Protein AF-A0AAV5WSQ9-F1 (afdb_monomer)

pLDDT: mean 75.01, std 23.47, range [28.81, 96.44]

Mean predicted aligned error: 14.15 Å

Foldseek 3Di:
DDDDDDDDDDDDDDDDDDDDDDDDDDDDDDDPPPPDPPVVVVPPLDPPCPPPDLLVVLVVLLVVLLVQLVVQLVCLVVLCVDDDPSVVSSVVSNCVSCVLVVLSVQLVVCLVVLNLVSNVVNLVVLVVVLVVLVVVLVVVCVVCVPPPDPCNVVSVVVNVVSNVSSVSSSSSSVVSSVCSVVVVD

Radius of gyration: 30.03 Å; Cα contacts (8 Å, |Δi|>4): 116; chains: 1; bounding box: 68×83×71 Å

Secondary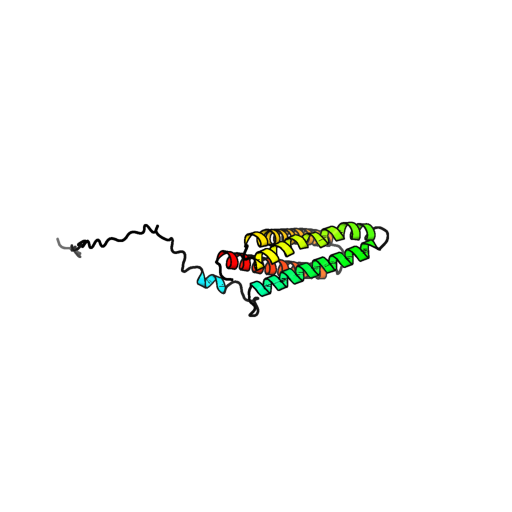 structure (DSSP, 8-state):
-----------------------------------SSSGGGGSTT-SSSTT--HHHHHHHHHHHHHHHHHHHHHHHHHHHTSSTHHHHHHHHHHHHHHTTHHHHHHHHHHHHTT-GGGGHHHHHHHHHHHHHHHHHHHHHHHHHTT---THHHHHHHHHHHHHHHHHHHHHHHHHHHHHHHTT--

Structure (mmCIF, N/CA/C/O backbone):
data_AF-A0AAV5WSQ9-F1
#
_entry.id   AF-A0AAV5WSQ9-F1
#
loop_
_atom_site.group_PDB
_atom_site.id
_atom_site.type_symbol
_atom_site.label_atom_id
_atom_site.label_alt_id
_atom_site.label_comp_id
_atom_site.label_asym_id
_atom_site.label_entity_id
_atom_site.label_seq_id
_atom_site.pdbx_PDB_ins_code
_atom_site.Cartn_x
_atom_site.Cartn_y
_atom_site.Cartn_z
_atom_site.occupancy
_atom_site.B_iso_or_equiv
_atom_site.auth_seq_id
_atom_site.auth_comp_id
_atom_site.auth_asym_id
_atom_site.auth_atom_id
_atom_site.pdbx_PDB_model_num
ATOM 1 N N . MET A 1 1 ? -37.997 -67.816 44.782 1.00 39.16 1 MET A N 1
ATOM 2 C CA . MET A 1 1 ? -36.705 -67.568 44.101 1.00 39.16 1 MET A CA 1
ATOM 3 C C . MET A 1 1 ? -36.507 -66.057 44.108 1.00 39.16 1 MET A C 1
ATOM 5 O O . MET A 1 1 ? -37.302 -65.369 43.497 1.00 39.16 1 MET A O 1
ATOM 9 N N . ALA A 1 2 ? -35.799 -65.477 45.077 1.00 29.44 2 ALA A N 1
ATOM 10 C CA . ALA A 1 2 ? -34.337 -65.417 45.195 1.00 29.44 2 ALA A CA 1
ATOM 11 C C . ALA A 1 2 ? -33.669 -64.765 43.969 1.00 29.44 2 ALA A C 1
ATOM 13 O O . ALA A 1 2 ? -33.637 -65.373 42.906 1.00 29.44 2 ALA A O 1
ATOM 14 N N . GLY A 1 3 ? -33.095 -63.570 44.171 1.00 36.50 3 GLY A N 1
ATOM 15 C CA . GLY A 1 3 ? -32.119 -62.936 43.271 1.00 36.50 3 GLY 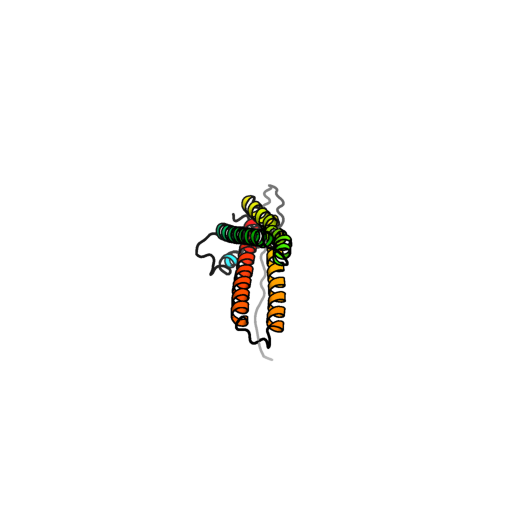A CA 1
ATOM 16 C C . GLY A 1 3 ? -32.552 -61.560 42.757 1.00 36.50 3 GLY A C 1
ATOM 17 O O . GLY A 1 3 ? -33.252 -61.502 41.763 1.00 36.50 3 GLY A O 1
ATOM 18 N N . LYS A 1 4 ? -32.269 -60.478 43.508 1.00 40.38 4 LYS A N 1
ATOM 19 C CA . LYS A 1 4 ? -31.192 -59.476 43.245 1.00 40.38 4 LYS A CA 1
ATOM 20 C C . LYS A 1 4 ? -31.555 -58.496 42.113 1.00 40.38 4 LYS A C 1
ATOM 22 O O . LYS A 1 4 ? -31.851 -58.943 41.023 1.00 40.38 4 LYS A O 1
ATOM 27 N N . GLN A 1 5 ? -31.505 -57.170 42.223 1.00 40.66 5 GLN A N 1
ATOM 28 C CA . GLN A 1 5 ? -31.102 -56.158 43.217 1.00 40.66 5 GLN A CA 1
ATOM 29 C C . GLN A 1 5 ? -31.844 -54.876 42.747 1.00 40.66 5 GLN A C 1
ATOM 31 O O . GLN A 1 5 ? -31.894 -54.628 41.547 1.00 40.66 5 GLN A O 1
ATOM 36 N N . ALA A 1 6 ? -32.628 -54.172 43.575 1.00 36.62 6 ALA A N 1
ATOM 37 C CA . ALA A 1 6 ? -32.178 -53.125 44.511 1.00 36.62 6 ALA A CA 1
ATOM 38 C C . ALA A 1 6 ? -31.383 -52.034 43.761 1.00 36.62 6 ALA A C 1
ATOM 40 O O . ALA A 1 6 ? -30.364 -52.344 43.163 1.00 36.62 6 ALA A O 1
ATOM 41 N N . THR A 1 7 ? -31.727 -50.744 43.718 1.00 35.25 7 THR A N 1
ATOM 42 C CA . THR A 1 7 ? -32.318 -49.795 44.695 1.00 35.25 7 THR A CA 1
ATOM 43 C C . THR A 1 7 ? -32.253 -48.421 43.969 1.00 35.25 7 THR A C 1
ATOM 45 O O . THR A 1 7 ? -31.388 -48.266 43.119 1.00 35.25 7 THR A O 1
ATOM 48 N N . MET A 1 8 ? -33.027 -47.352 44.170 1.00 33.81 8 MET A N 1
ATOM 49 C CA . MET A 1 8 ? -33.950 -46.905 45.209 1.00 33.81 8 MET A CA 1
ATOM 50 C C . MET A 1 8 ? -34.705 -45.663 44.656 1.00 33.81 8 MET A C 1
ATOM 52 O O . MET A 1 8 ? -34.091 -44.832 43.996 1.00 33.81 8 MET A O 1
ATOM 56 N N . LYS A 1 9 ? -36.020 -45.603 44.917 1.00 34.03 9 LYS A N 1
ATOM 57 C CA . LYS A 1 9 ? -36.909 -44.473 45.313 1.00 34.03 9 LYS A CA 1
ATOM 58 C C . LYS A 1 9 ? -36.469 -43.023 45.002 1.00 34.03 9 LYS A C 1
ATOM 60 O O . LYS A 1 9 ? -35.372 -42.630 45.362 1.00 34.03 9 LYS A O 1
ATOM 65 N N . SER A 1 10 ? -37.270 -42.195 44.318 1.00 33.19 10 SER A N 1
ATOM 66 C CA . SER A 1 10 ? -38.587 -41.615 44.693 1.00 33.19 10 SER A CA 1
ATOM 67 C C . SER A 1 10 ? -38.565 -40.734 45.946 1.00 33.19 10 SER A C 1
ATOM 69 O O . SER A 1 10 ? -38.412 -41.266 47.042 1.00 33.19 10 SER A O 1
ATOM 71 N N . MET A 1 11 ? -38.798 -39.432 45.746 1.00 31.38 11 MET A N 1
ATOM 72 C CA . MET A 1 11 ? -39.483 -38.446 46.613 1.00 31.38 11 MET A CA 1
ATOM 73 C C . MET A 1 11 ? -39.401 -37.105 45.840 1.00 31.38 11 MET A C 1
ATOM 75 O O . MET A 1 11 ? -38.300 -36.654 45.545 1.00 31.38 11 MET A O 1
ATOM 79 N N . GLU A 1 12 ? -40.470 -36.552 45.244 1.00 32.03 12 GLU A N 1
ATOM 80 C CA . GLU A 1 12 ? -41.547 -35.788 45.924 1.00 32.03 12 GLU A CA 1
ATOM 81 C C . GLU A 1 12 ? -40.963 -34.984 47.092 1.00 32.03 12 GLU A C 1
ATOM 83 O O . GLU A 1 12 ? -40.373 -35.550 47.998 1.00 32.03 12 GLU A O 1
ATOM 88 N N . GLU A 1 13 ? -41.017 -33.668 47.186 1.00 32.81 13 GLU A N 1
ATOM 89 C CA . GLU A 1 13 ? -41.894 -32.633 46.662 1.00 32.81 13 GLU A CA 1
ATOM 90 C C . GLU A 1 13 ? -41.244 -31.317 47.121 1.00 32.81 13 GLU A C 1
ATOM 92 O O . GLU A 1 13 ? -40.530 -31.303 48.126 1.00 32.81 13 GLU A O 1
ATOM 97 N N . ALA A 1 14 ? -41.521 -30.226 46.411 1.00 29.27 14 ALA A N 1
ATOM 98 C CA . ALA A 1 14 ? -41.877 -28.916 46.971 1.00 29.27 14 ALA A CA 1
ATOM 99 C C . ALA A 1 14 ? -41.493 -27.821 45.973 1.00 29.27 14 ALA A C 1
ATOM 101 O O . ALA A 1 14 ? -40.397 -27.264 45.985 1.00 29.27 14 ALA A O 1
ATOM 102 N N . SER A 1 15 ? -42.456 -27.477 45.122 1.00 36.25 15 SER A N 1
ATOM 103 C CA . SER A 1 15 ? -42.684 -26.062 44.843 1.00 36.25 15 SER A CA 1
ATOM 104 C C . SER A 1 15 ? -43.413 -25.480 46.067 1.00 36.25 15 SER A C 1
ATOM 106 O O . SER A 1 15 ? -44.135 -26.215 46.744 1.00 36.25 15 SER A O 1
ATOM 108 N N . PRO A 1 16 ? -43.272 -24.181 46.358 1.00 36.41 16 PRO A N 1
ATOM 109 C CA . PRO A 1 16 ? -44.297 -23.328 45.779 1.00 36.41 16 PRO A CA 1
ATOM 110 C C . PRO A 1 16 ? -43.770 -21.999 45.239 1.00 36.41 16 PRO A C 1
ATOM 112 O O . PRO A 1 16 ? -42.874 -21.359 45.791 1.00 36.41 16 PRO A O 1
ATOM 115 N N . LEU A 1 17 ? -44.437 -21.570 44.167 1.00 38.38 17 LEU A N 1
ATOM 116 C CA . LEU A 1 17 ? -44.644 -20.172 43.832 1.00 38.38 17 LEU A CA 1
ATOM 117 C C . LEU A 1 17 ? -44.987 -19.368 45.093 1.00 38.38 17 LEU A C 1
ATOM 119 O O . LEU A 1 17 ? -45.948 -19.686 45.790 1.00 38.38 17 LEU A O 1
ATOM 123 N N . ASN A 1 18 ? -44.264 -18.275 45.321 1.00 30.36 18 ASN A N 1
ATOM 124 C CA . ASN A 1 18 ? -44.842 -17.138 46.015 1.00 30.36 18 ASN A CA 1
ATOM 125 C C . ASN A 1 18 ? -44.612 -15.880 45.181 1.00 30.36 18 ASN A C 1
ATOM 127 O O . ASN A 1 18 ? -43.511 -15.333 45.102 1.00 30.36 18 ASN A O 1
ATOM 131 N N . GLU A 1 19 ? -45.696 -15.482 44.529 1.00 32.97 19 GLU A N 1
ATOM 132 C CA . GLU A 1 19 ? -45.978 -14.135 44.068 1.00 32.97 19 GLU A CA 1
ATOM 133 C C . GLU A 1 19 ? -45.603 -13.099 45.137 1.00 32.97 19 GLU A C 1
ATOM 135 O O . GLU A 1 19 ? -46.231 -12.985 46.187 1.00 32.97 19 GLU A O 1
ATOM 140 N N . LYS A 1 20 ? -44.637 -12.243 44.812 1.00 31.38 20 LYS A N 1
ATOM 141 C CA . LYS A 1 20 ? -44.776 -10.820 45.109 1.00 31.38 20 LYS A CA 1
ATOM 142 C C . LYS A 1 20 ? -44.517 -10.038 43.838 1.00 31.38 20 LYS A C 1
ATOM 144 O O . LYS A 1 20 ? -43.396 -9.652 43.524 1.00 31.38 20 LYS A O 1
ATOM 149 N N . VAL A 1 21 ? -45.620 -9.816 43.132 1.00 32.81 21 VAL A N 1
ATOM 150 C CA . VAL A 1 21 ? -45.866 -8.605 42.358 1.00 32.81 21 VAL A CA 1
ATOM 151 C C . VAL A 1 21 ? -45.404 -7.412 43.197 1.00 32.81 21 VAL A C 1
ATOM 153 O O . VAL A 1 21 ? -45.923 -7.168 44.285 1.00 32.81 21 VAL A O 1
ATOM 156 N N . ASN A 1 22 ? -44.417 -6.672 42.703 1.00 30.69 22 ASN A N 1
ATOM 157 C CA . ASN A 1 22 ? -44.366 -5.247 42.969 1.00 30.69 22 ASN A CA 1
ATOM 158 C C . ASN A 1 22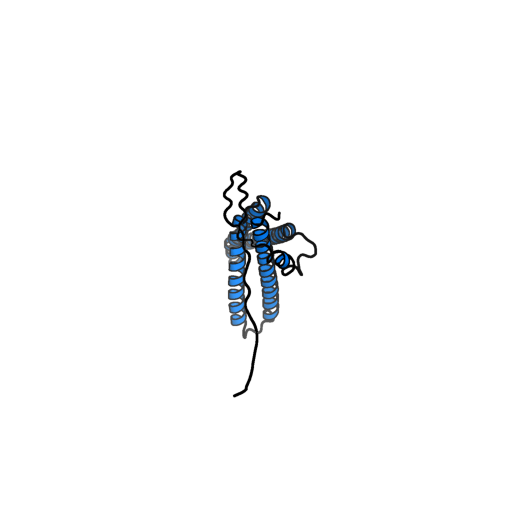 ? -44.124 -4.547 41.638 1.00 30.69 22 ASN A C 1
ATOM 160 O O . ASN A 1 22 ? -43.111 -4.745 40.969 1.00 30.69 22 ASN A O 1
ATOM 164 N N . GLU A 1 23 ? -45.145 -3.806 41.241 1.00 41.00 23 GLU A N 1
ATOM 165 C CA . GLU A 1 23 ? -45.232 -3.017 40.032 1.00 41.00 23 GLU A CA 1
ATOM 166 C C . GLU A 1 23 ? -44.097 -1.990 39.985 1.00 41.00 23 GLU A C 1
ATOM 168 O O . GLU A 1 23 ? -43.951 -1.165 40.888 1.00 41.00 23 GLU A O 1
ATOM 173 N N . LYS A 1 24 ? -43.321 -2.004 38.899 1.00 32.78 24 LYS A N 1
ATOM 174 C CA . LYS A 1 24 ? -42.944 -0.804 38.137 1.00 32.78 24 LYS A CA 1
ATOM 175 C C . LYS A 1 24 ? -42.268 -1.236 36.841 1.00 32.78 24 LYS A C 1
ATOM 177 O O . LYS A 1 24 ? -41.324 -2.015 36.843 1.00 32.78 24 LYS A O 1
ATOM 182 N N . GLY A 1 25 ? -42.861 -0.784 35.741 1.00 31.19 25 GLY A N 1
ATOM 183 C CA . GLY A 1 25 ? -42.645 -1.295 34.396 1.00 31.19 25 GLY A CA 1
ATOM 184 C C . GLY A 1 25 ? -41.260 -1.058 33.801 1.00 31.19 25 GLY A C 1
ATOM 185 O O . GLY A 1 25 ? -40.505 -0.181 34.212 1.00 31.19 25 GLY A O 1
ATOM 186 N N . GLY A 1 26 ? -41.000 -1.844 32.762 1.00 28.81 26 GLY A N 1
ATOM 187 C CA . GLY A 1 26 ? -39.841 -1.744 31.888 1.00 28.81 26 GLY A CA 1
ATOM 188 C C . GLY A 1 26 ? -39.610 -3.082 31.198 1.00 28.81 26 GLY A C 1
ATOM 189 O O . GLY A 1 26 ? -38.913 -3.935 31.728 1.00 28.81 26 GLY A O 1
ATOM 190 N N . HIS A 1 27 ? -40.241 -3.295 30.042 1.00 31.83 27 HIS A N 1
ATOM 191 C CA . HIS A 1 27 ? -39.914 -4.417 29.163 1.00 31.83 27 HIS A CA 1
ATOM 192 C C . HIS A 1 27 ? -38.460 -4.274 28.683 1.00 31.83 27 HIS A C 1
ATOM 194 O O . HIS A 1 27 ? -38.193 -3.483 27.781 1.00 31.83 27 HIS A O 1
ATOM 200 N N . GLU A 1 28 ? -37.538 -5.056 29.239 1.00 35.78 28 GLU A N 1
ATOM 201 C CA . GLU A 1 28 ? -36.231 -5.306 28.629 1.00 35.78 28 GLU A CA 1
ATOM 202 C C . GLU A 1 28 ? -36.225 -6.719 28.033 1.00 35.78 28 GLU A C 1
ATOM 204 O O . GLU A 1 28 ? -36.455 -7.721 28.711 1.00 35.78 28 GLU A O 1
ATOM 209 N N . LEU A 1 29 ? -36.034 -6.778 26.713 1.00 39.28 29 LEU A N 1
ATOM 210 C CA . LEU A 1 29 ? -35.827 -8.007 25.947 1.00 39.28 29 LEU A CA 1
ATOM 211 C C . LEU A 1 29 ? -34.581 -8.743 26.472 1.00 39.28 29 LEU A C 1
ATOM 213 O O . LEU A 1 29 ? -33.606 -8.081 26.831 1.00 39.28 29 LEU A O 1
ATOM 217 N N . PRO A 1 30 ? -34.561 -10.089 26.482 1.00 37.75 30 PRO A N 1
ATOM 218 C CA . PRO A 1 30 ? -33.442 -10.840 27.030 1.00 37.75 30 PRO A CA 1
ATOM 219 C C . PRO A 1 30 ? -32.180 -10.579 26.202 1.00 37.75 30 PRO A C 1
ATOM 221 O O . PRO A 1 30 ? -32.072 -10.973 25.038 1.00 37.75 30 PRO A O 1
ATOM 224 N N . GLY A 1 31 ? -31.230 -9.885 26.829 1.00 34.31 31 GLY A N 1
ATOM 225 C CA . GLY A 1 31 ? -29.892 -9.671 26.312 1.00 34.31 31 GLY A CA 1
ATOM 226 C C . GLY A 1 31 ? -29.207 -11.008 26.061 1.00 34.31 31 GLY A C 1
ATOM 227 O O . GLY A 1 31 ? -29.058 -11.840 26.953 1.00 34.31 31 GLY A O 1
ATOM 228 N N . PHE A 1 32 ? -28.776 -11.213 24.821 1.00 35.00 32 PHE A N 1
ATOM 229 C CA . PHE A 1 32 ? -27.797 -12.238 24.498 1.00 35.00 32 PHE A CA 1
ATOM 230 C C . PHE A 1 32 ? -26.453 -11.788 25.089 1.00 35.00 32 PHE A C 1
ATOM 232 O O . PHE A 1 32 ? -25.742 -10.972 24.498 1.00 35.00 32 PHE A O 1
ATOM 239 N N . ASP A 1 33 ? -26.124 -12.293 26.276 1.00 38.12 33 ASP A N 1
ATOM 240 C CA . ASP A 1 33 ? -24.845 -12.061 26.945 1.00 38.12 33 ASP A CA 1
ATOM 241 C C . ASP A 1 33 ? -23.690 -12.679 26.136 1.00 38.12 33 ASP A C 1
ATOM 243 O O . ASP A 1 33 ? -23.295 -13.834 26.295 1.00 38.12 33 ASP A O 1
ATOM 247 N N . PHE A 1 34 ? -23.107 -11.882 25.239 1.00 39.06 34 PHE A N 1
ATOM 248 C CA . PHE A 1 34 ? -21.871 -12.196 24.511 1.00 39.06 34 PHE A CA 1
ATOM 249 C C . PHE A 1 34 ? -20.598 -11.814 25.302 1.00 39.06 34 PHE A C 1
ATOM 251 O O . PHE A 1 34 ? -19.541 -11.572 24.717 1.00 39.06 34 PHE A O 1
ATOM 258 N N . GLN A 1 35 ? -20.650 -11.768 26.637 1.00 45.25 35 GLN A N 1
ATOM 259 C CA . GLN A 1 35 ? -19.493 -11.479 27.497 1.00 45.25 35 GLN A CA 1
ATOM 260 C C . GLN A 1 35 ? -19.083 -12.716 28.310 1.00 45.25 35 GLN A C 1
ATOM 262 O O . GLN A 1 35 ? -19.467 -12.859 29.464 1.00 45.25 35 GLN A O 1
ATOM 267 N N . PRO A 1 36 ? -18.310 -13.654 27.724 1.00 37.53 36 PRO A N 1
ATOM 268 C CA . PRO A 1 36 ? -16.950 -13.823 28.263 1.00 37.53 36 PRO A CA 1
ATOM 269 C C . PRO A 1 36 ? -15.875 -14.235 27.234 1.00 37.53 36 PRO A C 1
ATOM 271 O O . PRO A 1 36 ? -14.707 -14.385 27.585 1.00 37.53 36 PRO A O 1
ATOM 274 N N . ARG A 1 37 ? -16.197 -14.398 25.940 1.00 39.88 37 ARG A N 1
ATOM 275 C CA . ARG A 1 37 ? -15.219 -14.890 24.934 1.00 39.88 37 ARG A CA 1
ATOM 276 C C . ARG A 1 37 ? -14.285 -13.811 24.356 1.00 39.88 37 ARG A C 1
ATOM 278 O O . ARG A 1 37 ? -13.375 -14.131 23.593 1.00 39.88 37 ARG A O 1
ATOM 285 N N . LEU A 1 38 ? -14.492 -12.537 24.700 1.00 46.50 38 LEU A N 1
ATOM 286 C CA . LEU A 1 38 ? -13.821 -11.389 24.066 1.00 46.50 38 LEU A CA 1
ATOM 287 C C . LEU A 1 38 ? -12.617 -10.831 24.846 1.00 46.50 38 LEU A C 1
ATOM 289 O O . LEU A 1 38 ? -11.705 -10.290 24.222 1.00 46.50 38 LEU A O 1
ATOM 293 N N . GLN A 1 39 ? -12.539 -11.014 26.171 1.00 41.59 39 GLN A N 1
ATOM 294 C CA . GLN A 1 39 ? -11.407 -10.511 26.973 1.00 41.59 39 GLN A CA 1
ATOM 295 C C . GLN A 1 39 ? -10.070 -11.193 26.621 1.00 41.59 39 GLN A C 1
ATOM 297 O O . GLN A 1 39 ? -9.014 -10.565 26.688 1.00 41.59 39 GLN A O 1
ATOM 302 N N . HIS A 1 40 ? -10.097 -12.440 26.140 1.00 40.41 40 HIS A N 1
ATOM 303 C CA . HIS A 1 40 ? -8.887 -13.164 25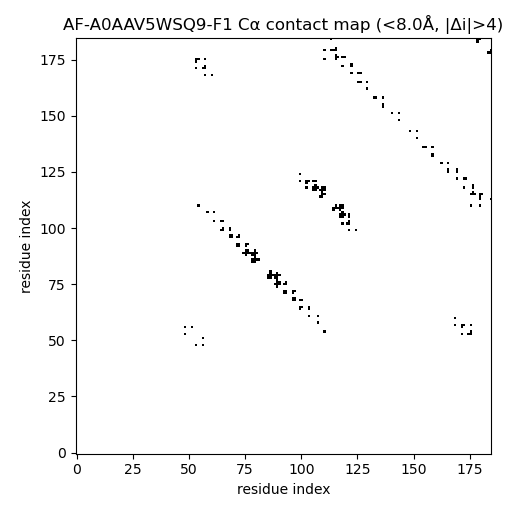.729 1.00 40.41 40 HIS A CA 1
ATOM 304 C C . HIS A 1 40 ? -8.385 -12.831 24.310 1.00 40.41 40 HIS A C 1
ATOM 306 O O . HIS A 1 40 ? -7.230 -13.116 23.989 1.00 40.41 40 HIS A O 1
ATOM 312 N N . ARG A 1 41 ? -9.191 -12.173 23.460 1.00 48.16 41 ARG A N 1
ATOM 313 C CA . ARG A 1 41 ? -8.786 -11.792 22.087 1.00 48.16 41 ARG A CA 1
ATOM 314 C C . ARG A 1 41 ? -7.867 -10.564 22.029 1.00 48.16 41 ARG A C 1
ATOM 316 O O . ARG A 1 41 ? -7.322 -10.263 20.970 1.00 48.16 41 ARG A O 1
ATOM 323 N N . GLY A 1 42 ? -7.665 -9.866 23.149 1.00 46.56 42 GLY A N 1
ATOM 324 C CA . GLY A 1 42 ? -6.758 -8.715 23.248 1.00 46.56 42 GLY A CA 1
ATOM 325 C C . GLY A 1 42 ? -5.266 -9.070 23.249 1.00 46.56 42 GLY A C 1
ATOM 326 O O . GLY A 1 42 ? -4.456 -8.229 22.880 1.00 46.56 42 GLY A O 1
ATOM 327 N N . LYS A 1 43 ? -4.893 -10.305 23.618 1.00 44.59 43 LYS A N 1
ATOM 328 C CA . LYS A 1 43 ? -3.480 -10.700 23.803 1.00 44.59 43 LYS A CA 1
ATOM 329 C C . LYS A 1 43 ? -2.873 -11.490 22.637 1.00 44.59 43 LYS A C 1
ATOM 331 O O . LYS A 1 43 ? -1.657 -11.572 22.530 1.00 44.59 43 LYS A O 1
ATOM 336 N N . PHE A 1 44 ? -3.690 -12.045 21.740 1.00 42.66 44 PHE A N 1
ATOM 337 C CA . PHE A 1 44 ? -3.215 -12.967 20.693 1.00 42.66 44 PHE A CA 1
ATOM 338 C C . PHE A 1 44 ? -2.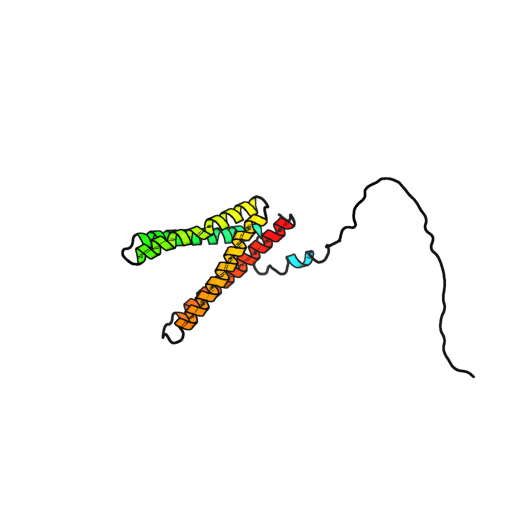754 -12.304 19.385 1.00 42.66 44 PHE A C 1
ATOM 340 O O . PHE A 1 44 ? -2.286 -12.988 18.481 1.00 42.66 44 PHE A O 1
ATOM 347 N N . LEU A 1 45 ? -2.854 -10.977 19.270 1.00 47.56 45 LEU A N 1
ATOM 348 C CA . LEU A 1 45 ? -2.440 -10.230 18.074 1.00 47.56 45 LEU A CA 1
ATOM 349 C C . LEU A 1 45 ? -1.180 -9.373 18.290 1.00 47.56 45 LEU A C 1
ATOM 351 O O . LEU A 1 45 ? -0.777 -8.659 17.373 1.00 47.56 45 LEU A O 1
ATOM 355 N N . SER A 1 46 ? -0.546 -9.431 19.470 1.00 44.62 46 SER A N 1
ATOM 356 C CA . SER A 1 46 ? 0.485 -8.463 19.867 1.00 44.62 46 SER A CA 1
ATOM 357 C C . SER A 1 46 ? 1.837 -9.042 20.324 1.00 44.62 46 SER A C 1
ATOM 359 O O . SER A 1 46 ? 2.269 -8.738 21.435 1.00 44.62 46 SER A O 1
ATOM 361 N N . PRO A 1 47 ? 2.609 -9.750 19.481 1.00 48.44 47 PRO A N 1
ATOM 362 C CA . PRO A 1 47 ? 4.063 -9.702 19.636 1.00 48.44 47 PRO A CA 1
ATOM 363 C C . PRO A 1 47 ? 4.626 -8.343 19.175 1.00 48.44 47 PRO A C 1
ATOM 365 O O . PRO A 1 47 ? 5.710 -7.954 19.583 1.00 48.44 47 PRO A O 1
ATOM 368 N N . PHE A 1 48 ? 3.890 -7.594 18.341 1.00 52.75 48 PHE A N 1
ATOM 369 C CA . PHE A 1 48 ? 4.458 -6.487 17.556 1.00 52.75 48 PHE A CA 1
ATOM 370 C C . PHE A 1 48 ? 3.962 -5.087 17.921 1.00 52.75 48 PHE A C 1
ATOM 372 O O . PHE A 1 48 ? 4.372 -4.123 17.285 1.00 52.75 48 PHE A O 1
ATOM 379 N N . LEU A 1 49 ? 3.097 -4.934 18.932 1.00 54.03 49 LEU A N 1
ATOM 380 C CA . LEU A 1 49 ? 2.698 -3.588 19.367 1.00 54.03 49 LEU A CA 1
ATOM 381 C C . LEU A 1 49 ? 3.838 -2.843 20.079 1.00 54.03 49 LEU A C 1
ATOM 383 O O . LEU A 1 49 ? 3.719 -1.638 20.240 1.00 54.03 49 LEU A O 1
ATOM 387 N N . CYS A 1 50 ? 4.938 -3.502 20.475 1.00 56.44 50 CYS A N 1
ATOM 388 C CA . CYS A 1 50 ? 6.109 -2.868 21.108 1.00 56.44 50 CYS A CA 1
ATOM 389 C C . CYS A 1 50 ? 5.733 -1.838 22.205 1.00 56.44 50 CYS A C 1
ATOM 391 O O . CYS A 1 50 ? 6.324 -0.767 22.301 1.00 56.44 50 CYS A O 1
ATOM 393 N N . GLY A 1 51 ? 4.675 -2.112 22.983 1.00 57.38 51 GLY A N 1
ATOM 394 C CA . GLY A 1 51 ? 4.157 -1.202 24.018 1.00 57.38 51 GLY A CA 1
ATOM 395 C C . GLY A 1 51 ? 3.404 0.047 23.522 1.00 57.38 51 GLY A C 1
ATOM 396 O O . GLY A 1 51 ? 3.012 0.880 24.334 1.00 57.38 51 GLY A O 1
ATOM 397 N N . THR A 1 52 ? 3.172 0.201 22.218 1.00 65.88 52 THR A N 1
ATOM 398 C CA . THR A 1 52 ? 2.411 1.315 21.625 1.00 65.88 52 THR A CA 1
ATOM 399 C C . THR A 1 52 ? 0.914 1.018 21.530 1.00 65.88 52 THR A C 1
ATOM 401 O O . THR A 1 52 ? 0.486 -0.134 21.464 1.00 65.88 52 THR A O 1
ATOM 404 N N . THR A 1 53 ? 0.087 2.068 21.525 1.00 80.62 53 THR A N 1
ATOM 405 C CA . THR A 1 53 ? -1.361 1.916 21.338 1.00 80.62 53 THR A CA 1
ATOM 406 C C . THR A 1 53 ? -1.687 1.606 19.870 1.00 80.62 53 THR A C 1
ATOM 408 O O . THR A 1 53 ? -1.036 2.156 18.976 1.00 80.62 53 THR A O 1
ATOM 411 N N . PRO A 1 54 ? -2.727 0.797 19.582 1.00 78.81 54 PRO A N 1
ATOM 412 C CA . PRO A 1 54 ? -3.117 0.463 18.210 1.00 78.81 54 PRO A CA 1
ATOM 413 C C . PRO A 1 54 ? -3.310 1.699 17.324 1.00 78.81 54 PRO A C 1
ATOM 415 O O . PRO A 1 54 ? -2.776 1.743 16.219 1.00 78.81 54 PRO A O 1
ATOM 418 N N . LYS A 1 55 ? -3.973 2.745 17.845 1.00 83.94 55 LYS A N 1
ATOM 419 C CA . LYS A 1 55 ? -4.161 4.034 17.154 1.00 83.94 55 LYS A CA 1
ATOM 420 C C . LYS A 1 55 ? -2.842 4.669 16.710 1.00 83.94 55 LYS A C 1
ATOM 422 O O . LYS A 1 55 ? -2.726 5.063 15.554 1.00 83.94 55 LYS A O 1
ATOM 427 N N . LYS A 1 56 ? -1.836 4.731 17.594 1.00 84.75 56 LYS A N 1
ATOM 428 C CA . LYS A 1 56 ? -0.508 5.261 17.244 1.00 84.75 56 LYS A CA 1
ATOM 429 C C . LYS A 1 56 ? 0.144 4.419 16.149 1.00 84.75 56 LYS A C 1
ATOM 431 O O . LYS A 1 56 ? 0.663 4.983 15.191 1.00 84.75 56 LYS A O 1
ATOM 436 N N . MET A 1 57 ? 0.052 3.093 16.247 1.00 86.88 57 MET A N 1
ATOM 437 C CA . MET A 1 57 ? 0.642 2.188 15.259 1.00 86.88 57 MET A CA 1
ATOM 438 C C . MET A 1 57 ? 0.009 2.330 13.868 1.00 86.88 57 MET A C 1
ATOM 440 O O . MET A 1 57 ? 0.727 2.342 12.871 1.00 86.88 57 MET A O 1
ATOM 444 N N . ALA A 1 58 ? -1.314 2.501 13.759 1.00 88.56 58 ALA A N 1
ATOM 445 C CA . ALA A 1 58 ? -1.901 2.791 12.448 1.00 88.56 58 ALA A CA 1
ATOM 446 C C . ALA A 1 58 ? -1.513 4.159 11.920 1.00 88.56 58 ALA A C 1
ATOM 448 O O . ALA A 1 58 ? -1.262 4.263 10.729 1.00 88.56 58 ALA A O 1
ATOM 449 N N . CYS A 1 59 ? -1.439 5.193 12.761 1.00 89.56 59 CYS A N 1
ATOM 450 C CA . CYS A 1 59 ? -0.963 6.495 12.301 1.00 89.56 59 CYS A CA 1
ATOM 451 C C . CYS A 1 59 ? 0.459 6.400 11.729 1.00 89.56 59 CYS A C 1
ATOM 453 O O . CYS A 1 59 ? 0.730 7.013 10.701 1.00 89.56 59 CYS A O 1
ATOM 455 N N . ILE A 1 60 ? 1.334 5.586 12.333 1.00 91.12 60 ILE A N 1
ATOM 456 C CA . ILE A 1 60 ? 2.669 5.300 11.787 1.00 91.12 60 ILE A CA 1
ATOM 457 C C . ILE A 1 60 ? 2.555 4.626 10.416 1.00 91.12 60 ILE A C 1
ATOM 459 O O . ILE A 1 60 ? 3.155 5.108 9.461 1.00 91.12 60 ILE A O 1
ATOM 463 N N . HIS A 1 61 ? 1.755 3.563 10.280 1.00 92.75 61 HIS A N 1
ATOM 464 C CA . HIS A 1 61 ? 1.564 2.883 8.989 1.00 92.75 61 HIS A CA 1
ATOM 465 C C . HIS A 1 61 ? 0.997 3.804 7.907 1.00 92.75 61 HIS A C 1
ATOM 467 O O . HIS A 1 61 ? 1.509 3.821 6.794 1.00 92.75 61 HIS A O 1
ATOM 473 N N . LEU A 1 62 ? -0.008 4.611 8.243 1.00 93.62 62 LEU A N 1
ATOM 474 C CA . LEU A 1 62 ? -0.603 5.602 7.346 1.00 93.62 62 LEU A CA 1
ATOM 475 C C . LEU A 1 62 ? 0.423 6.665 6.933 1.00 93.62 62 LEU A C 1
ATOM 477 O O . LEU A 1 62 ? 0.479 7.036 5.763 1.00 93.62 62 LEU A O 1
ATOM 481 N N . GLY A 1 63 ? 1.271 7.104 7.866 1.00 92.94 63 GLY A N 1
ATOM 482 C CA . GLY A 1 63 ? 2.385 8.009 7.590 1.00 92.94 63 GLY A CA 1
ATOM 483 C C . GLY A 1 63 ? 3.423 7.393 6.653 1.00 92.94 63 GLY A C 1
ATOM 484 O O . GLY A 1 63 ? 3.812 8.028 5.679 1.00 92.94 63 GLY A O 1
ATOM 485 N N . VAL A 1 64 ? 3.820 6.138 6.885 1.00 92.62 64 VAL A N 1
ATOM 486 C CA . VAL A 1 64 ? 4.741 5.401 6.003 1.00 92.62 64 VAL A CA 1
ATOM 487 C C . VAL A 1 64 ? 4.151 5.252 4.598 1.00 92.62 64 VAL A C 1
ATOM 489 O O . VAL A 1 64 ? 4.851 5.495 3.621 1.00 92.62 64 VAL A O 1
ATOM 492 N N . MET A 1 65 ? 2.860 4.927 4.476 1.00 93.75 65 MET A N 1
ATOM 493 C CA . MET A 1 65 ? 2.175 4.831 3.180 1.00 93.75 65 MET A CA 1
ATOM 494 C C . MET A 1 65 ? 2.121 6.178 2.450 1.00 93.75 65 MET A C 1
ATOM 496 O O . MET A 1 65 ? 2.348 6.230 1.239 1.00 93.75 65 MET A O 1
ATOM 500 N N . ALA A 1 66 ? 1.846 7.269 3.171 1.00 93.81 66 ALA A N 1
ATOM 501 C CA . ALA A 1 66 ? 1.833 8.614 2.604 1.00 93.81 66 ALA A CA 1
ATOM 502 C C . ALA A 1 66 ? 3.230 9.046 2.137 1.00 93.81 66 ALA A C 1
ATOM 504 O O . ALA A 1 66 ? 3.375 9.531 1.016 1.00 93.81 66 ALA A O 1
ATOM 505 N N . LEU A 1 67 ? 4.259 8.814 2.959 1.00 94.44 67 LEU A N 1
ATOM 506 C CA . LEU A 1 67 ? 5.652 9.094 2.609 1.00 94.44 67 LEU A CA 1
ATOM 507 C C . LEU A 1 67 ? 6.087 8.287 1.389 1.00 94.44 67 LEU A C 1
ATOM 509 O O . LEU A 1 67 ? 6.637 8.861 0.459 1.00 94.44 67 LEU A O 1
ATOM 513 N N . PHE A 1 68 ? 5.778 6.991 1.345 1.00 91.69 68 PHE A N 1
ATOM 514 C CA . PHE A 1 68 ? 6.082 6.146 0.193 1.00 91.69 68 PHE A CA 1
ATOM 515 C C . PHE A 1 68 ? 5.407 6.654 -1.089 1.00 91.69 68 PHE A C 1
ATOM 517 O O . PHE A 1 68 ? 6.056 6.766 -2.126 1.00 91.69 68 PHE A O 1
ATOM 524 N N . SER A 1 69 ? 4.126 7.027 -1.006 1.00 93.06 69 SER A N 1
ATOM 525 C CA . SER A 1 69 ? 3.373 7.596 -2.132 1.00 93.06 69 SER A CA 1
ATOM 526 C C . SER A 1 69 ? 4.001 8.906 -2.626 1.00 93.06 69 SER A C 1
ATOM 528 O O . SER A 1 69 ? 4.166 9.106 -3.827 1.00 93.06 69 SER A O 1
ATOM 530 N N . LEU A 1 70 ? 4.423 9.777 -1.702 1.00 93.94 70 LEU A N 1
ATOM 531 C CA . LEU A 1 70 ? 5.079 11.041 -2.031 1.00 93.94 70 LEU A CA 1
ATOM 532 C C . LEU A 1 70 ? 6.476 10.832 -2.632 1.00 93.94 70 LEU A C 1
ATOM 534 O O . LEU A 1 70 ? 6.815 11.475 -3.621 1.00 93.94 70 LEU A O 1
ATOM 538 N N . SER A 1 71 ? 7.275 9.916 -2.082 1.00 93.38 71 SER A N 1
ATOM 539 C CA . SER A 1 71 ? 8.579 9.555 -2.644 1.00 93.38 71 SER A CA 1
ATOM 540 C C . SER A 1 71 ? 8.439 9.003 -4.063 1.00 93.38 71 SER A C 1
ATOM 542 O O . SER A 1 71 ? 9.185 9.414 -4.949 1.00 93.38 71 SER A O 1
ATOM 544 N N . MET A 1 72 ? 7.450 8.137 -4.307 1.00 92.25 72 MET A N 1
ATOM 545 C CA . MET A 1 72 ? 7.165 7.619 -5.647 1.00 92.25 72 MET A CA 1
ATOM 546 C C . MET A 1 72 ? 6.706 8.714 -6.605 1.00 92.25 72 MET A C 1
ATOM 548 O O . MET A 1 72 ? 7.149 8.739 -7.750 1.00 92.25 72 MET A O 1
ATOM 552 N N . LEU A 1 73 ? 5.882 9.657 -6.145 1.00 94.31 73 LEU A N 1
ATOM 553 C CA . LEU A 1 73 ? 5.485 10.807 -6.951 1.00 94.31 73 LEU A CA 1
ATOM 554 C C . LEU A 1 73 ? 6.699 11.645 -7.368 1.00 94.31 73 LEU A C 1
ATOM 556 O O . LEU A 1 73 ? 6.818 11.988 -8.540 1.00 94.31 73 LEU A O 1
ATOM 560 N N . ILE A 1 74 ? 7.612 11.939 -6.437 1.00 93.12 74 ILE A N 1
ATOM 561 C CA . ILE A 1 74 ? 8.843 12.688 -6.732 1.00 93.12 74 ILE A CA 1
ATOM 562 C C . ILE A 1 74 ? 9.672 11.949 -7.786 1.00 93.12 74 ILE A C 1
ATOM 564 O O . ILE A 1 74 ? 10.088 12.562 -8.766 1.00 93.12 74 ILE A O 1
ATOM 568 N N . LEU A 1 75 ? 9.863 10.635 -7.636 1.00 92.56 75 LEU A N 1
ATOM 569 C CA . LEU A 1 75 ? 10.574 9.824 -8.629 1.00 92.56 75 LEU A CA 1
ATOM 570 C C . LEU A 1 75 ? 9.890 9.853 -10.002 1.00 92.56 75 LEU A C 1
ATOM 572 O O . LEU A 1 75 ? 10.573 9.960 -11.017 1.00 92.56 75 LEU A O 1
ATOM 576 N N . CYS A 1 76 ? 8.557 9.807 -10.045 1.00 93.69 76 CYS A N 1
ATOM 577 C CA . CYS A 1 76 ? 7.800 9.887 -11.294 1.00 93.69 76 CYS A CA 1
ATOM 578 C C . CYS A 1 76 ? 7.926 11.266 -11.954 1.00 93.69 76 CYS A C 1
ATOM 580 O O . CYS A 1 76 ? 8.068 11.340 -13.169 1.00 93.69 76 CYS A O 1
ATOM 582 N N . ILE A 1 77 ? 7.930 12.350 -11.172 1.00 92.00 77 ILE A N 1
ATOM 583 C CA . ILE A 1 77 ? 8.167 13.708 -11.682 1.00 92.00 77 ILE A CA 1
ATOM 584 C C . ILE A 1 77 ? 9.575 13.807 -12.272 1.00 92.00 77 ILE A C 1
ATOM 586 O O . ILE A 1 77 ? 9.731 14.293 -13.386 1.00 92.00 77 ILE A O 1
ATOM 590 N N . VAL A 1 78 ? 10.592 13.301 -11.568 1.00 92.56 78 VAL A N 1
ATOM 591 C CA . VAL A 1 78 ? 11.971 13.275 -12.077 1.00 92.56 78 VAL A CA 1
ATOM 592 C C . VAL A 1 78 ? 12.054 12.450 -13.364 1.00 92.56 78 VAL A C 1
ATOM 594 O O . VAL A 1 78 ? 12.617 12.921 -14.349 1.00 92.56 78 VAL A O 1
ATOM 597 N N . ALA A 1 79 ? 11.432 11.271 -13.417 1.00 90.31 79 ALA A N 1
ATOM 598 C CA . ALA A 1 79 ? 11.374 10.463 -14.635 1.00 90.31 79 ALA A CA 1
ATOM 599 C C . ALA A 1 79 ? 10.671 11.195 -15.794 1.00 90.31 79 ALA A C 1
ATOM 601 O O . ALA A 1 79 ? 11.146 11.136 -16.924 1.00 90.31 79 ALA A O 1
ATOM 602 N N . ALA A 1 80 ? 9.609 11.956 -15.505 1.00 88.31 80 ALA A N 1
ATOM 603 C CA . ALA A 1 80 ? 8.887 12.770 -16.484 1.00 88.31 80 ALA A CA 1
ATOM 604 C C . ALA A 1 80 ? 9.703 13.958 -17.025 1.00 88.31 80 ALA A C 1
ATOM 606 O O . ALA A 1 80 ? 9.334 14.537 -18.041 1.00 88.31 80 ALA A O 1
ATOM 607 N N . THR A 1 81 ? 10.807 14.333 -16.372 1.00 88.00 81 THR A N 1
ATOM 608 C CA . THR A 1 81 ? 11.766 15.306 -16.929 1.00 88.00 81 THR A CA 1
ATOM 609 C C . THR A 1 81 ? 12.799 14.667 -17.858 1.00 88.00 81 THR A C 1
ATOM 611 O O . THR A 1 81 ? 13.520 15.381 -18.552 1.00 88.00 81 THR A O 1
ATOM 614 N N . GLY A 1 82 ? 12.871 13.333 -17.890 1.00 79.88 82 GLY A N 1
ATOM 615 C CA . GLY A 1 82 ? 13.688 12.587 -18.839 1.00 79.88 82 GLY A CA 1
ATOM 616 C C . GLY A 1 82 ? 13.045 12.522 -20.226 1.00 79.88 82 GLY A C 1
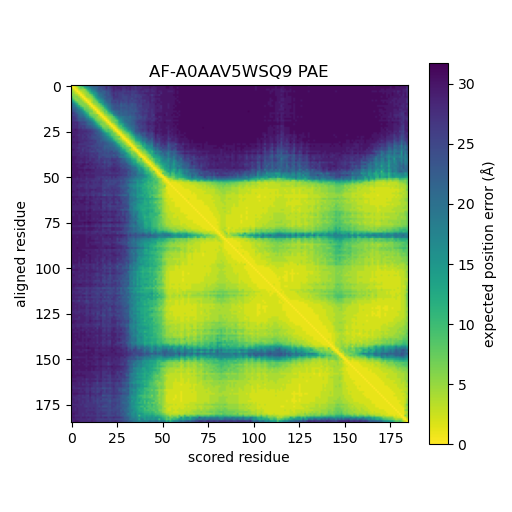ATOM 617 O O . GLY A 1 82 ? 11.831 12.642 -20.371 1.00 79.88 82 GLY A O 1
ATOM 618 N N . GLY A 1 83 ? 13.866 12.315 -21.256 1.00 84.38 83 GLY A N 1
ATOM 619 C CA . GLY A 1 83 ? 13.385 12.000 -22.602 1.00 84.38 83 GLY A CA 1
ATOM 620 C C . GLY A 1 83 ? 12.895 10.551 -22.738 1.00 84.38 83 GLY A C 1
ATOM 621 O O . GLY A 1 83 ? 13.116 9.708 -21.864 1.00 84.38 83 GLY A O 1
ATOM 622 N N . ASP A 1 84 ? 12.257 10.261 -23.872 1.00 87.56 84 ASP A N 1
ATOM 623 C CA . ASP A 1 84 ? 11.893 8.915 -24.333 1.00 87.56 84 ASP A CA 1
ATOM 624 C C . ASP A 1 84 ? 10.976 8.124 -23.378 1.00 87.56 84 ASP A C 1
ATOM 626 O O . ASP A 1 84 ? 9.964 8.622 -22.889 1.00 87.56 84 ASP A O 1
ATOM 630 N N . VAL A 1 85 ? 11.284 6.846 -23.138 1.00 86.00 85 VAL A N 1
ATOM 631 C CA . VAL A 1 85 ? 10.443 5.917 -22.367 1.00 86.00 85 VAL A CA 1
ATOM 632 C C . VAL A 1 85 ? 10.236 6.397 -20.926 1.00 86.00 85 VAL A C 1
ATOM 634 O O . VAL A 1 85 ? 9.158 6.200 -20.363 1.00 86.00 85 VAL A O 1
ATOM 637 N N . LEU A 1 86 ? 11.231 7.069 -20.338 1.00 87.38 86 LEU A N 1
ATOM 638 C CA . LEU A 1 86 ? 11.152 7.580 -18.966 1.00 87.38 86 LEU A CA 1
ATOM 639 C C . LEU A 1 86 ? 10.081 8.663 -18.809 1.00 87.38 86 LEU A C 1
ATOM 641 O O . LEU A 1 86 ? 9.415 8.689 -17.772 1.00 87.38 86 LEU A O 1
ATOM 645 N N . PHE A 1 87 ? 9.839 9.465 -19.852 1.00 91.12 87 PHE A N 1
ATOM 646 C CA . PHE A 1 87 ? 8.749 10.438 -19.869 1.00 91.12 87 PHE A CA 1
ATOM 647 C C . PHE A 1 87 ? 7.397 9.757 -19.635 1.00 91.12 87 PHE A C 1
ATOM 649 O O . PHE A 1 87 ? 6.638 10.135 -18.742 1.00 91.12 87 PHE A O 1
ATOM 656 N N . TYR A 1 88 ? 7.114 8.700 -20.403 1.00 90.81 88 TYR A N 1
ATOM 657 C CA . TYR A 1 88 ? 5.859 7.954 -20.306 1.00 90.81 88 TYR A CA 1
ATOM 658 C C . TYR A 1 88 ? 5.734 7.199 -18.980 1.00 90.81 88 TYR A C 1
ATOM 660 O O . TYR A 1 88 ? 4.651 7.171 -18.393 1.00 90.81 88 TYR A O 1
ATOM 668 N N . VAL A 1 89 ? 6.838 6.634 -18.475 1.00 89.31 89 VAL A N 1
ATOM 669 C CA . VAL A 1 89 ? 6.884 6.006 -17.145 1.00 89.31 89 VAL A CA 1
ATOM 670 C C . VAL A 1 89 ? 6.544 7.025 -16.058 1.00 89.31 89 VAL A C 1
ATOM 672 O O . VAL A 1 89 ? 5.732 6.727 -15.185 1.00 89.31 89 VAL A O 1
ATOM 675 N N . GLY A 1 90 ? 7.101 8.236 -16.127 1.00 90.19 90 GLY A N 1
ATOM 676 C CA . GLY A 1 90 ? 6.784 9.317 -15.196 1.00 90.19 90 GLY A CA 1
ATOM 677 C C . GLY A 1 90 ? 5.329 9.786 -15.297 1.00 90.19 90 GLY A C 1
ATOM 678 O O . GLY A 1 90 ? 4.650 9.912 -14.276 1.00 90.19 90 GLY A O 1
ATOM 679 N N . LEU A 1 91 ? 4.822 9.971 -16.521 1.00 91.19 91 LEU A N 1
ATOM 680 C CA . LEU A 1 91 ? 3.458 10.440 -16.787 1.00 91.19 91 LEU A CA 1
ATOM 681 C C . LEU A 1 91 ? 2.389 9.469 -16.267 1.00 91.19 91 LEU A C 1
ATOM 683 O O . LEU A 1 91 ? 1.399 9.902 -15.683 1.00 91.19 91 LEU A O 1
ATOM 687 N N . ILE A 1 92 ? 2.587 8.162 -16.459 1.00 92.69 92 ILE A N 1
ATOM 688 C CA . ILE A 1 92 ? 1.662 7.119 -15.988 1.00 92.69 92 ILE A CA 1
ATOM 689 C C . ILE A 1 92 ? 1.891 6.818 -14.501 1.00 92.69 92 ILE A C 1
ATOM 691 O O . ILE A 1 92 ? 0.939 6.593 -13.751 1.00 92.69 92 ILE A O 1
ATOM 695 N N . GLY A 1 93 ? 3.147 6.836 -14.054 1.00 90.69 93 GLY A N 1
ATOM 696 C CA . GLY A 1 93 ? 3.526 6.533 -12.679 1.00 90.69 93 GLY A CA 1
ATOM 697 C C . GLY A 1 93 ? 3.020 7.564 -11.670 1.00 90.69 93 GLY A C 1
ATOM 698 O O . GLY A 1 93 ? 2.611 7.184 -10.575 1.00 90.69 93 GLY A O 1
ATOM 699 N N . ALA A 1 94 ? 2.971 8.850 -12.031 1.00 91.31 94 ALA A N 1
ATOM 700 C CA . ALA A 1 94 ? 2.540 9.908 -11.115 1.00 91.31 94 ALA A CA 1
ATOM 701 C C . ALA A 1 94 ? 1.075 9.753 -10.635 1.00 91.31 94 ALA A C 1
ATOM 703 O O . ALA A 1 94 ? 0.852 9.763 -9.420 1.00 91.31 94 ALA A O 1
ATOM 704 N N . PRO A 1 95 ? 0.071 9.530 -11.511 1.00 91.12 95 PRO A N 1
ATOM 705 C CA . PRO A 1 95 ? -1.289 9.193 -11.085 1.00 91.12 95 PRO A CA 1
ATOM 706 C C . PRO A 1 95 ? -1.361 7.945 -10.198 1.00 91.12 95 PRO A C 1
ATOM 708 O O . PRO A 1 95 ? -2.089 7.933 -9.205 1.00 91.12 95 PRO A O 1
ATOM 711 N N . ILE A 1 96 ? -0.582 6.907 -10.519 1.00 90.81 96 ILE A N 1
ATOM 712 C CA . ILE A 1 96 ? -0.541 5.659 -9.742 1.00 90.81 96 ILE A CA 1
ATOM 713 C C . ILE A 1 96 ? 0.037 5.909 -8.343 1.00 90.81 96 ILE A C 1
ATOM 715 O O . ILE A 1 96 ? -0.493 5.391 -7.363 1.00 90.81 96 ILE A O 1
ATOM 719 N N . ALA A 1 97 ? 1.075 6.740 -8.225 1.00 91.44 97 ALA A N 1
ATOM 720 C CA . ALA A 1 97 ? 1.672 7.112 -6.945 1.00 91.44 97 ALA A CA 1
ATOM 721 C C . ALA A 1 97 ? 0.705 7.910 -6.053 1.00 91.44 97 ALA A C 1
ATOM 723 O O . ALA A 1 97 ? 0.741 7.777 -4.833 1.00 91.44 97 ALA A O 1
ATOM 724 N N . LEU A 1 98 ? -0.187 8.709 -6.646 1.00 92.19 98 LEU A N 1
ATOM 725 C CA . LEU A 1 98 ? -1.206 9.474 -5.919 1.00 92.19 98 LEU A CA 1
ATOM 726 C C . LEU A 1 98 ? -2.427 8.635 -5.523 1.00 92.19 98 LEU A C 1
ATOM 728 O O . LEU A 1 98 ? -3.113 8.975 -4.557 1.00 92.19 98 LEU A O 1
ATOM 732 N N . PHE A 1 99 ? -2.698 7.542 -6.237 1.00 92.50 99 PHE A N 1
ATOM 733 C CA . PHE A 1 99 ? -3.894 6.717 -6.061 1.00 92.50 99 PHE A CA 1
ATOM 734 C C . PHE A 1 99 ? -4.159 6.241 -4.616 1.00 92.50 99 PHE A C 1
ATOM 736 O O . PHE A 1 99 ? -5.322 6.243 -4.213 1.00 92.50 99 PHE A O 1
ATOM 743 N N . PRO A 1 100 ? -3.156 5.879 -3.788 1.00 91.88 100 PRO A N 1
ATOM 744 C CA . PRO A 1 100 ? -3.395 5.463 -2.404 1.00 91.88 100 PRO A CA 1
ATOM 745 C C . PRO A 1 100 ? -3.776 6.609 -1.453 1.00 91.88 100 PRO A C 1
ATOM 747 O O . PRO A 1 100 ? -4.408 6.364 -0.422 1.00 91.88 100 PRO A O 1
ATOM 750 N N . LEU A 1 101 ? -3.412 7.859 -1.764 1.00 93.62 101 LEU A N 1
ATOM 751 C CA . LEU A 1 101 ? -3.536 8.990 -0.834 1.00 93.62 101 LEU A CA 1
ATOM 752 C C . LEU A 1 101 ? -4.980 9.296 -0.398 1.00 93.62 101 LEU A C 1
ATOM 754 O O . LEU A 1 101 ? -5.182 9.510 0.799 1.00 93.62 101 LEU A O 1
ATOM 758 N N . PRO A 1 102 ? -6.004 9.265 -1.277 1.00 94.62 102 PRO A N 1
ATOM 759 C CA . PRO A 1 102 ? -7.395 9.430 -0.856 1.00 94.62 102 PRO A CA 1
ATOM 760 C C . PRO A 1 102 ? -7.841 8.383 0.174 1.00 94.62 102 PRO A C 1
ATOM 762 O O . PRO A 1 102 ? -8.549 8.714 1.125 1.00 94.62 102 PRO A O 1
ATOM 765 N N . PHE A 1 103 ? -7.391 7.132 0.034 1.00 95.38 103 PHE A N 1
ATOM 766 C CA . PHE A 1 103 ? -7.716 6.047 0.966 1.00 95.38 103 PHE A CA 1
ATOM 767 C C . PHE A 1 103 ? -7.013 6.229 2.311 1.00 95.38 103 PHE A C 1
ATOM 769 O O . PHE A 1 103 ? -7.612 6.000 3.362 1.00 95.38 103 PHE A O 1
ATOM 776 N N . VAL A 1 104 ? -5.759 6.690 2.287 1.00 94.81 104 VAL A N 1
ATOM 777 C CA . VAL A 1 104 ? -5.010 7.051 3.497 1.00 94.81 104 VAL A CA 1
ATOM 778 C C . VAL A 1 104 ? -5.697 8.211 4.221 1.00 94.81 104 VAL A C 1
ATOM 780 O O . VAL A 1 104 ? -5.952 8.113 5.420 1.00 94.81 104 VAL A O 1
ATOM 783 N N . ALA A 1 105 ? -6.074 9.273 3.506 1.00 94.88 105 ALA A N 1
ATOM 784 C CA . ALA A 1 105 ? -6.775 10.420 4.078 1.00 94.88 105 ALA A CA 1
ATOM 785 C C . ALA A 1 105 ? -8.133 10.023 4.686 1.00 94.88 105 ALA A C 1
ATOM 787 O O . ALA A 1 105 ? -8.439 10.405 5.818 1.00 94.88 105 ALA A O 1
ATOM 788 N N . ALA A 1 106 ? -8.916 9.198 3.980 1.00 94.94 106 ALA A N 1
ATOM 789 C CA . ALA A 1 106 ? -10.179 8.662 4.483 1.00 94.94 106 ALA A CA 1
ATOM 790 C C . ALA A 1 106 ? -9.983 7.828 5.758 1.00 94.94 106 ALA A C 1
ATOM 792 O O . ALA A 1 106 ? -10.740 7.983 6.718 1.00 94.94 106 ALA A O 1
ATOM 793 N N . ALA A 1 107 ? -8.938 6.997 5.811 1.00 94.06 107 ALA A N 1
ATOM 794 C CA . ALA A 1 107 ? -8.618 6.212 6.996 1.00 94.06 107 ALA A CA 1
ATOM 795 C C . ALA A 1 107 ? -8.204 7.097 8.182 1.00 94.06 107 ALA A C 1
ATOM 797 O O . ALA A 1 107 ? -8.701 6.882 9.287 1.00 94.06 107 ALA A O 1
ATOM 798 N N . ILE A 1 108 ? -7.368 8.123 7.970 1.00 94.31 108 ILE A N 1
ATOM 799 C CA . ILE A 1 108 ? -6.987 9.088 9.018 1.00 94.31 108 ILE A CA 1
ATOM 800 C C . ILE A 1 108 ? -8.235 9.775 9.577 1.00 94.31 108 ILE A C 1
ATOM 802 O O . ILE A 1 108 ? -8.453 9.777 10.791 1.00 94.31 108 ILE A O 1
ATOM 806 N N . PHE A 1 109 ? -9.086 10.309 8.699 1.00 94.44 109 PHE A N 1
ATOM 807 C CA . PHE A 1 109 ? -10.322 10.971 9.106 1.00 94.44 109 PHE A CA 1
ATOM 808 C C . PHE A 1 109 ? -11.268 10.006 9.834 1.00 94.44 109 PHE A C 1
ATOM 810 O O . PHE A 1 109 ? -11.848 10.359 10.861 1.00 94.44 109 PHE A O 1
ATOM 817 N N . GLY A 1 110 ? -11.376 8.764 9.356 1.00 91.31 110 GLY A N 1
ATOM 818 C CA . GLY A 1 110 ? -12.139 7.695 9.993 1.00 91.31 110 GLY A CA 1
ATOM 819 C C . GLY A 1 110 ? -11.681 7.392 11.413 1.00 91.31 110 GLY A C 1
ATOM 820 O O . GLY A 1 110 ? -12.507 7.301 12.319 1.00 91.31 110 GLY A O 1
ATOM 821 N N . ILE A 1 111 ? -10.370 7.294 11.625 1.00 91.62 111 ILE A N 1
ATOM 822 C CA . ILE A 1 111 ? -9.785 7.048 12.945 1.00 91.62 111 ILE A CA 1
ATOM 823 C C . ILE A 1 111 ? -10.020 8.244 13.872 1.00 91.62 111 ILE A C 1
ATOM 825 O O . ILE A 1 111 ? -10.434 8.055 15.012 1.00 91.62 111 ILE A O 1
ATOM 829 N N . GLN A 1 112 ? -9.816 9.474 13.392 1.00 91.31 112 GLN A N 1
ATOM 830 C CA . GLN A 1 112 ? -10.003 10.687 14.197 1.00 91.31 112 GLN A CA 1
ATOM 831 C C . GLN A 1 112 ? -11.467 10.938 14.579 1.00 91.31 112 GLN A C 1
ATOM 833 O O . GLN A 1 112 ? -11.750 11.420 15.672 1.00 91.31 112 GLN A O 1
ATOM 838 N N . ARG A 1 113 ? -12.410 10.617 13.686 1.00 92.00 113 ARG A N 1
ATOM 839 C CA . ARG A 1 113 ? -13.851 10.823 13.899 1.00 92.00 113 ARG A CA 1
ATOM 840 C C . ARG A 1 113 ? -14.572 9.592 14.452 1.00 92.00 113 ARG A C 1
ATOM 842 O O . ARG A 1 113 ? -15.801 9.595 14.479 1.00 92.00 113 ARG A O 1
ATOM 849 N N . ASN A 1 114 ? -13.842 8.551 14.858 1.00 89.75 114 ASN A N 1
ATOM 850 C CA . ASN A 1 114 ? -14.394 7.266 15.300 1.00 89.75 114 ASN A CA 1
ATOM 851 C C . ASN A 1 114 ? -15.429 6.678 14.310 1.00 89.75 114 ASN A C 1
ATOM 853 O O . ASN A 1 114 ? -16.471 6.156 14.700 1.00 89.75 114 ASN A O 1
ATOM 857 N N . ARG A 1 115 ? -15.165 6.781 13.000 1.00 91.06 115 ARG A N 1
ATOM 858 C CA . ARG A 1 115 ? -16.005 6.242 11.918 1.00 91.06 115 ARG A CA 1
ATOM 859 C C . ARG A 1 115 ? -15.344 4.990 11.315 1.00 91.06 115 ARG A C 1
ATOM 861 O O . ARG A 1 115 ? -14.566 5.115 10.367 1.00 91.06 115 ARG A O 1
ATOM 868 N N . PRO A 1 116 ? -15.669 3.772 11.796 1.00 88.31 116 PRO A N 1
ATOM 869 C CA . PRO A 1 116 ? -14.985 2.534 11.397 1.00 88.31 116 PRO A CA 1
ATOM 870 C C . PRO A 1 116 ? -15.161 2.155 9.919 1.00 88.31 116 PRO A C 1
ATOM 872 O O . PRO A 1 116 ? -14.378 1.376 9.384 1.00 88.31 116 PRO A O 1
ATOM 875 N N . ASN A 1 117 ? -16.175 2.686 9.233 1.00 92.25 117 ASN A N 1
ATOM 876 C CA . ASN A 1 117 ? -16.413 2.372 7.821 1.00 92.25 117 ASN A CA 1
ATOM 877 C C . ASN A 1 117 ? -15.421 3.064 6.880 1.00 92.25 117 ASN A C 1
ATOM 879 O O . ASN A 1 117 ? -15.182 2.563 5.787 1.00 92.25 117 ASN A O 1
ATOM 883 N N . LEU A 1 118 ? -14.803 4.170 7.302 1.00 93.19 118 LEU A N 1
ATOM 884 C CA . LEU A 1 118 ? -13.868 4.922 6.461 1.00 93.19 118 LEU A CA 1
ATOM 885 C C . LEU A 1 118 ? -12.467 4.295 6.397 1.00 93.19 118 LEU A C 1
ATOM 887 O O . LEU A 1 118 ? -11.691 4.630 5.509 1.00 93.19 118 LEU A O 1
ATOM 891 N N . THR A 1 119 ? -12.148 3.350 7.287 1.00 92.69 119 THR A N 1
ATOM 892 C CA . THR A 1 119 ? -10.892 2.582 7.222 1.00 92.69 119 THR A CA 1
ATOM 893 C C . THR A 1 119 ? -10.985 1.374 6.287 1.00 92.69 119 THR A C 1
ATOM 895 O O . THR A 1 119 ? -9.963 0.870 5.825 1.00 92.69 119 THR A O 1
ATOM 898 N N . LEU A 1 120 ? -12.201 0.910 5.976 1.00 93.88 120 LEU A N 1
ATOM 899 C CA . LEU A 1 120 ? -12.439 -0.309 5.202 1.00 93.88 120 LEU A CA 1
ATOM 900 C C . LEU A 1 120 ? -11.955 -0.221 3.741 1.00 93.88 120 LEU A C 1
ATOM 902 O O . LEU A 1 120 ? -11.302 -1.169 3.306 1.00 93.88 120 LEU A O 1
ATOM 906 N N . PRO A 1 121 ? -12.166 0.886 3.000 1.00 95.88 121 PRO A N 1
ATOM 907 C CA . PRO A 1 121 ? -11.636 1.027 1.643 1.00 95.88 121 PRO A CA 1
ATOM 908 C C . PRO A 1 121 ? -10.114 0.867 1.569 1.00 95.88 121 PRO A C 1
ATOM 910 O O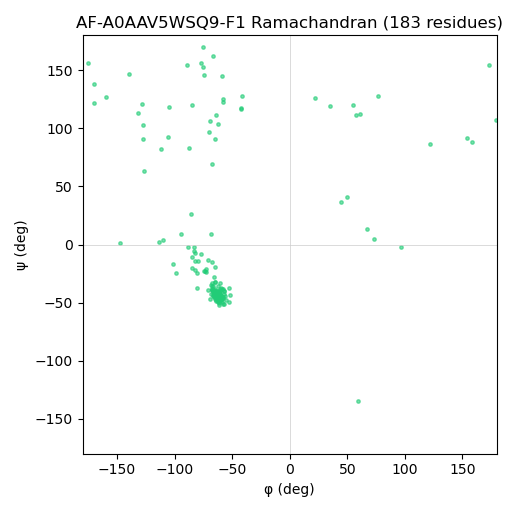 . PRO A 1 121 ? -9.609 0.198 0.672 1.00 95.88 121 PRO A O 1
ATOM 913 N N . LEU A 1 122 ? -9.379 1.414 2.545 1.00 95.25 122 LEU A N 1
ATOM 914 C CA . LEU A 1 122 ? -7.927 1.257 2.610 1.00 95.25 122 LEU A CA 1
ATOM 915 C C . LEU A 1 122 ? -7.521 -0.197 2.878 1.00 95.25 122 LEU A C 1
ATOM 917 O O . LEU A 1 122 ? -6.590 -0.695 2.256 1.00 95.25 122 LEU A O 1
ATOM 921 N N . ILE A 1 123 ? -8.223 -0.898 3.772 1.00 95.19 123 ILE A N 1
ATOM 922 C CA . ILE A 1 123 ? -7.955 -2.320 4.041 1.00 95.19 123 ILE A CA 1
ATOM 923 C C . ILE A 1 123 ? -8.154 -3.152 2.768 1.00 95.19 123 ILE A C 1
ATOM 925 O O . ILE A 1 123 ? -7.305 -3.976 2.439 1.00 95.19 123 ILE A O 1
ATOM 929 N N . VAL A 1 124 ? -9.241 -2.908 2.031 1.00 96.44 124 VAL A N 1
ATOM 930 C CA . VAL A 1 124 ? -9.517 -3.591 0.757 1.00 96.44 124 VAL A CA 1
ATOM 931 C C . VAL A 1 124 ? -8.427 -3.290 -0.272 1.00 96.44 124 VAL A C 1
ATOM 933 O O . VAL A 1 124 ? -7.936 -4.218 -0.913 1.00 96.44 124 VAL A O 1
ATOM 936 N N . LEU A 1 125 ? -7.993 -2.030 -0.381 1.00 94.44 125 LEU A N 1
ATOM 937 C CA . LEU A 1 125 ? -6.884 -1.642 -1.254 1.00 94.44 125 LEU A CA 1
ATOM 938 C C . LEU A 1 125 ? -5.596 -2.401 -0.906 1.00 94.44 125 LEU A C 1
ATOM 940 O O . LEU A 1 125 ? -4.939 -2.930 -1.797 1.00 94.44 125 LEU A O 1
ATOM 944 N N . LEU A 1 126 ? -5.243 -2.500 0.377 1.00 94.44 126 LEU A N 1
ATOM 945 C CA . LEU A 1 126 ? -4.044 -3.223 0.813 1.00 94.44 126 LEU A CA 1
ATOM 946 C C . LEU A 1 126 ? -4.132 -4.724 0.512 1.00 94.44 126 LEU A C 1
ATOM 948 O O . LEU A 1 126 ? -3.138 -5.314 0.094 1.00 94.44 126 LEU A O 1
ATOM 952 N N . CYS A 1 127 ? -5.307 -5.339 0.672 1.00 95.44 127 CYS A N 1
ATOM 953 C CA . CYS A 1 127 ? -5.527 -6.729 0.266 1.00 95.44 127 CYS A CA 1
ATOM 954 C C . CYS A 1 127 ? -5.349 -6.907 -1.248 1.00 95.44 127 CYS A C 1
ATOM 956 O O . CYS A 1 127 ? -4.685 -7.846 -1.683 1.00 95.44 127 CYS A O 1
ATOM 958 N N . PHE A 1 128 ? -5.908 -5.995 -2.048 1.00 94.75 128 PHE A N 1
ATOM 959 C CA . PHE A 1 128 ? -5.762 -6.021 -3.501 1.00 94.75 128 PHE A CA 1
ATOM 960 C C . PHE A 1 128 ? -4.297 -5.872 -3.931 1.00 94.75 128 PHE A C 1
ATOM 962 O O . PHE A 1 128 ? -3.825 -6.637 -4.774 1.00 94.75 128 PHE A O 1
ATOM 969 N N . LEU A 1 129 ? -3.555 -4.946 -3.313 1.00 91.81 129 LEU A N 1
ATOM 970 C CA . LEU A 1 129 ? -2.120 -4.777 -3.545 1.00 91.81 129 LEU A CA 1
ATOM 971 C C . LEU A 1 129 ? -1.343 -6.041 -3.166 1.00 91.81 129 LEU A C 1
ATOM 973 O O . LEU A 1 129 ? -0.537 -6.502 -3.963 1.00 91.81 129 LEU A O 1
ATOM 977 N N . ALA A 1 130 ? -1.630 -6.659 -2.017 1.00 92.88 130 ALA A N 1
ATOM 978 C CA . ALA A 1 130 ? -0.955 -7.885 -1.594 1.00 92.88 130 ALA A CA 1
ATOM 979 C C . ALA A 1 130 ? -1.152 -9.045 -2.591 1.00 92.88 130 ALA A C 1
ATOM 981 O O . ALA A 1 130 ? -0.190 -9.724 -2.961 1.00 92.88 130 ALA A O 1
ATOM 982 N N . ILE A 1 131 ? -2.382 -9.245 -3.077 1.00 94.44 131 ILE A N 1
ATOM 983 C CA . ILE A 1 131 ? -2.692 -10.269 -4.088 1.00 94.44 131 ILE A CA 1
ATOM 984 C C . ILE A 1 131 ? -1.984 -9.946 -5.409 1.00 94.44 131 ILE A C 1
ATOM 986 O O . ILE A 1 131 ? -1.323 -10.812 -5.982 1.00 94.44 131 ILE A O 1
ATOM 990 N N . SER A 1 132 ? -2.065 -8.694 -5.863 1.00 92.56 132 SER A N 1
ATOM 991 C CA . SER A 1 132 ? -1.449 -8.252 -7.121 1.00 92.56 132 SER A CA 1
ATOM 992 C C . SER A 1 132 ? 0.073 -8.401 -7.088 1.00 92.56 132 SER A C 1
ATOM 994 O O . SER A 1 132 ? 0.669 -8.939 -8.017 1.00 92.56 132 SER A O 1
ATOM 996 N N . SER A 1 133 ? 0.714 -8.010 -5.985 1.00 91.25 133 SER A N 1
ATOM 997 C CA . SER A 1 133 ? 2.148 -8.199 -5.759 1.00 91.25 133 SER A CA 1
ATOM 998 C C . SER A 1 133 ? 2.547 -9.675 -5.728 1.00 91.25 133 SER A C 1
ATOM 1000 O O . SER A 1 133 ? 3.612 -10.017 -6.229 1.00 91.25 133 SER A O 1
ATOM 1002 N N . THR A 1 134 ? 1.698 -10.558 -5.193 1.00 92.94 134 THR A N 1
ATOM 1003 C CA . THR A 1 134 ? 1.933 -12.013 -5.218 1.00 92.94 134 THR A CA 1
ATOM 1004 C C . THR A 1 134 ? 1.874 -12.567 -6.637 1.00 92.94 134 THR A C 1
ATOM 1006 O O . THR A 1 134 ? 2.752 -13.333 -7.029 1.00 92.94 134 THR A O 1
ATOM 1009 N N . ALA A 1 135 ? 0.892 -12.139 -7.434 1.00 90.94 135 ALA A N 1
ATOM 1010 C CA . ALA A 1 135 ? 0.790 -12.529 -8.838 1.00 90.94 135 ALA A CA 1
ATOM 1011 C C . ALA A 1 135 ? 1.998 -12.038 -9.655 1.00 90.94 135 ALA A C 1
ATOM 1013 O O . ALA A 1 135 ? 2.596 -12.820 -10.392 1.00 90.94 135 ALA A O 1
ATOM 1014 N N . MET A 1 136 ? 2.409 -10.776 -9.472 1.00 88.75 136 MET A N 1
ATOM 1015 C CA . MET A 1 136 ? 3.609 -10.225 -10.115 1.00 88.75 136 MET A CA 1
ATOM 1016 C C . MET A 1 136 ? 4.884 -10.954 -9.685 1.00 88.75 136 MET A C 1
ATOM 1018 O O . MET A 1 136 ? 5.750 -11.206 -10.518 1.00 88.75 136 MET A O 1
ATOM 1022 N N . PHE A 1 137 ? 5.004 -11.317 -8.404 1.00 89.69 137 PHE A N 1
ATOM 1023 C CA . PHE A 1 137 ? 6.140 -12.088 -7.907 1.00 89.69 137 PHE A CA 1
ATOM 1024 C C . PHE A 1 137 ? 6.199 -13.483 -8.536 1.00 89.69 137 PHE A C 1
ATOM 1026 O O . PHE A 1 137 ? 7.247 -13.877 -9.042 1.00 89.69 137 PHE A O 1
ATOM 1033 N N . ALA A 1 138 ? 5.077 -14.207 -8.560 1.00 89.31 138 ALA A N 1
ATOM 1034 C CA . ALA A 1 138 ? 4.998 -15.529 -9.175 1.00 89.31 138 ALA A CA 1
ATOM 1035 C C . ALA A 1 138 ? 5.353 -15.473 -10.668 1.00 89.31 138 ALA A C 1
ATOM 1037 O O . ALA A 1 138 ? 6.183 -16.252 -11.132 1.00 89.31 138 ALA A O 1
ATOM 1038 N N . PHE A 1 139 ? 4.792 -14.505 -11.399 1.00 88.75 139 PHE A N 1
ATOM 1039 C CA . PHE A 1 139 ? 5.131 -14.276 -12.801 1.00 88.75 139 PHE A CA 1
ATOM 1040 C C . PHE A 1 139 ? 6.621 -13.950 -12.984 1.00 88.75 139 PHE A C 1
ATOM 1042 O O . PHE A 1 139 ? 7.286 -14.557 -13.818 1.00 88.75 139 PHE A O 1
ATOM 1049 N N . GLY A 1 140 ? 7.169 -13.044 -12.169 1.00 86.19 140 GLY A N 1
ATOM 1050 C CA . GLY A 1 140 ? 8.576 -12.651 -12.226 1.00 86.19 140 GLY A CA 1
ATOM 1051 C C . GLY A 1 140 ? 9.536 -13.808 -11.949 1.00 86.19 140 GLY A C 1
ATOM 1052 O O . GLY A 1 140 ? 10.507 -13.971 -12.678 1.00 86.19 140 GLY A O 1
ATOM 1053 N N . ILE A 1 141 ? 9.249 -14.654 -10.954 1.00 84.69 141 ILE A N 1
ATOM 1054 C CA . ILE A 1 141 ? 10.060 -15.846 -10.663 1.00 84.69 141 ILE A CA 1
ATOM 1055 C C . ILE A 1 141 ? 10.020 -16.841 -11.820 1.00 84.69 141 ILE A C 1
ATOM 1057 O O . ILE A 1 141 ? 11.066 -17.376 -12.164 1.00 84.69 141 ILE A O 1
ATOM 1061 N N . VAL A 1 142 ? 8.858 -17.062 -12.446 1.00 85.75 142 VAL A N 1
ATOM 1062 C CA . VAL A 1 142 ? 8.746 -17.942 -13.622 1.00 85.75 142 VAL A CA 1
ATOM 1063 C C . VAL A 1 142 ? 9.541 -17.386 -14.804 1.00 85.75 142 VAL A C 1
ATOM 1065 O O . VAL A 1 142 ? 10.255 -18.136 -15.457 1.00 85.75 142 VAL A O 1
ATOM 1068 N N . MET A 1 143 ? 9.474 -16.077 -15.056 1.00 83.75 143 MET A N 1
ATOM 1069 C CA . MET A 1 143 ? 10.218 -15.436 -16.148 1.00 83.75 143 MET A CA 1
ATOM 1070 C C . MET A 1 143 ? 11.733 -15.422 -15.914 1.00 83.75 143 MET A C 1
ATOM 1072 O O . MET A 1 143 ? 12.507 -15.529 -16.859 1.00 83.75 143 MET A O 1
ATOM 1076 N N . LEU A 1 144 ? 12.160 -15.279 -14.659 1.00 80.75 144 LEU A N 1
ATOM 1077 C CA . LEU A 1 144 ? 13.570 -15.326 -14.270 1.00 80.75 144 LEU A CA 1
ATOM 1078 C C . LEU A 1 144 ? 14.080 -16.763 -14.095 1.00 80.75 144 LEU A C 1
ATOM 1080 O O . LEU A 1 144 ? 15.282 -16.957 -13.897 1.00 80.75 144 LEU A O 1
ATOM 1084 N N . TRP A 1 145 ? 13.202 -17.767 -14.161 1.00 75.50 145 TRP A N 1
ATOM 1085 C CA . TRP A 1 145 ? 13.568 -19.174 -14.067 1.00 75.50 145 TRP A CA 1
ATOM 1086 C C . TRP A 1 145 ? 14.346 -19.580 -15.322 1.00 75.50 145 TRP A C 1
ATOM 1088 O O . TRP A 1 145 ? 13.785 -19.716 -16.405 1.00 75.50 145 TRP A O 1
ATOM 1098 N N . GLY A 1 146 ? 15.659 -19.761 -15.178 1.00 68.44 146 GLY A N 1
ATOM 1099 C CA . GLY A 1 146 ? 16.570 -20.057 -16.292 1.00 68.44 146 GLY A CA 1
ATOM 1100 C C . GLY A 1 146 ? 17.298 -18.838 -16.865 1.00 68.44 146 GLY A C 1
ATOM 1101 O O . GLY A 1 146 ? 18.145 -19.002 -17.737 1.00 68.44 146 GLY A O 1
ATOM 1102 N N . ALA A 1 147 ? 17.028 -17.631 -16.359 1.00 70.25 147 ALA A N 1
ATOM 1103 C CA . ALA A 1 147 ? 17.882 -16.476 -16.604 1.00 70.25 147 ALA A CA 1
ATOM 1104 C C . ALA A 1 147 ? 19.024 -16.475 -15.574 1.00 70.25 147 ALA A C 1
ATOM 1106 O O . ALA A 1 147 ? 18.747 -16.398 -14.374 1.00 70.25 147 ALA A O 1
ATOM 1107 N N . ASP A 1 148 ? 20.284 -16.533 -16.027 1.00 64.00 148 ASP A N 1
ATOM 1108 C CA . ASP A 1 148 ? 21.505 -16.432 -15.199 1.00 64.00 148 ASP A CA 1
ATOM 1109 C C . ASP A 1 148 ? 21.641 -15.023 -14.600 1.00 64.00 148 ASP A C 1
ATOM 1111 O O . ASP A 1 148 ? 22.459 -14.188 -14.986 1.00 64.00 148 ASP A O 1
ATOM 1115 N N . THR A 1 149 ? 20.746 -14.713 -13.670 1.00 70.81 149 THR A N 1
ATOM 1116 C CA . THR A 1 149 ? 20.604 -13.396 -13.073 1.00 70.81 149 THR A CA 1
ATOM 1117 C C . THR A 1 149 ? 20.631 -13.527 -11.560 1.00 70.81 149 THR A C 1
ATOM 1119 O O . THR A 1 149 ? 19.761 -14.137 -10.942 1.00 70.81 149 THR A O 1
ATOM 1122 N N . ASN A 1 150 ? 21.589 -12.850 -10.927 1.00 78.81 150 ASN A N 1
ATOM 1123 C CA . ASN A 1 150 ? 21.687 -12.752 -9.465 1.00 78.81 150 ASN A CA 1
ATOM 1124 C C . ASN A 1 150 ? 20.545 -11.921 -8.829 1.00 78.81 150 ASN A C 1
ATOM 1126 O O . ASN A 1 150 ? 20.588 -11.599 -7.644 1.00 78.81 150 ASN A O 1
ATOM 1130 N N . PHE A 1 151 ? 19.516 -11.554 -9.601 1.00 78.56 151 PHE A N 1
ATOM 1131 C CA . PHE A 1 151 ? 18.391 -10.726 -9.163 1.00 78.56 151 PHE A CA 1
ATOM 1132 C C . PHE A 1 151 ? 17.297 -11.513 -8.428 1.00 78.56 151 PHE A C 1
ATOM 1134 O O . PHE A 1 151 ? 16.556 -10.925 -7.641 1.00 78.56 151 PHE A O 1
ATOM 1141 N N . GLN A 1 152 ? 17.214 -12.831 -8.624 1.00 81.38 152 GLN A N 1
ATOM 1142 C CA . GLN A 1 152 ? 16.229 -13.709 -7.976 1.00 81.38 152 GLN A CA 1
ATOM 1143 C C . GLN A 1 152 ? 16.198 -13.582 -6.433 1.00 81.38 152 GLN A C 1
ATOM 1145 O O . GLN A 1 152 ? 15.110 -13.372 -5.886 1.00 81.38 152 GLN A O 1
AT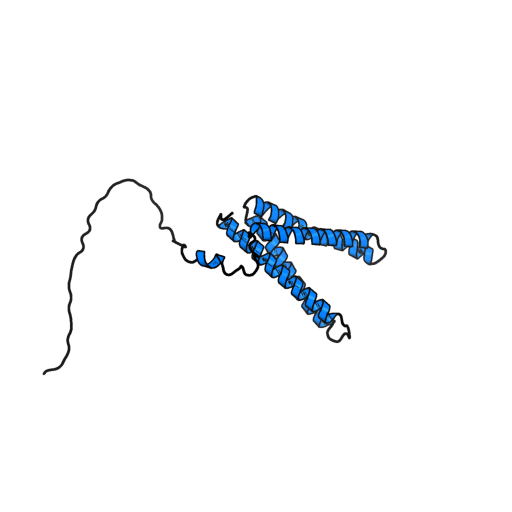OM 1150 N N . PRO A 1 153 ? 17.334 -13.637 -5.699 1.00 84.44 153 PRO A N 1
ATOM 1151 C CA . PRO A 1 153 ? 17.319 -13.485 -4.243 1.00 84.44 153 PRO A CA 1
ATOM 1152 C C . PRO A 1 153 ? 16.881 -12.085 -3.799 1.00 84.44 153 PRO A C 1
ATOM 1154 O O . PRO A 1 153 ? 16.097 -11.966 -2.859 1.00 84.44 153 PRO A O 1
ATOM 1157 N N . ALA A 1 154 ? 17.316 -11.023 -4.485 1.00 84.00 154 ALA A N 1
ATOM 1158 C CA . ALA A 1 154 ? 16.885 -9.659 -4.173 1.00 84.00 154 ALA A CA 1
ATOM 1159 C C . ALA A 1 154 ? 15.368 -9.493 -4.369 1.00 84.00 154 ALA A C 1
ATOM 1161 O O . ALA A 1 154 ? 14.686 -8.908 -3.527 1.00 84.00 154 ALA A O 1
ATOM 1162 N N . PHE A 1 155 ? 14.826 -10.074 -5.441 1.00 84.25 155 PHE A N 1
ATOM 1163 C CA . PHE A 1 155 ? 13.396 -10.071 -5.731 1.00 84.25 155 PHE A CA 1
ATOM 1164 C C . PHE A 1 155 ? 12.586 -10.832 -4.667 1.00 84.25 155 PHE A C 1
ATOM 1166 O O . PHE A 1 155 ? 11.565 -10.331 -4.193 1.00 84.25 155 PHE A O 1
ATOM 1173 N N . ALA A 1 156 ? 13.078 -11.992 -4.216 1.00 87.62 156 ALA A N 1
ATOM 1174 C CA . ALA A 1 156 ? 12.473 -12.760 -3.126 1.00 87.62 156 ALA A CA 1
ATOM 1175 C C . ALA A 1 156 ? 12.486 -12.002 -1.789 1.00 87.62 156 ALA A C 1
ATOM 1177 O O . ALA A 1 156 ? 11.472 -11.965 -1.090 1.00 87.62 156 ALA A O 1
ATOM 1178 N N . VAL A 1 157 ? 13.602 -11.349 -1.449 1.00 89.38 157 VAL A N 1
ATOM 1179 C CA . VAL A 1 157 ? 13.712 -10.531 -0.232 1.00 89.38 157 VAL A CA 1
ATOM 1180 C C . VAL A 1 157 ? 12.727 -9.362 -0.271 1.00 89.38 157 VAL A C 1
ATOM 1182 O O . VAL A 1 157 ? 11.996 -9.159 0.700 1.00 89.38 157 VAL A O 1
ATOM 1185 N N . MET A 1 158 ? 12.646 -8.632 -1.391 1.00 87.19 158 MET A N 1
ATOM 1186 C CA . MET A 1 158 ? 11.676 -7.541 -1.538 1.00 87.19 158 MET A CA 1
ATOM 1187 C C . MET A 1 158 ? 10.240 -8.039 -1.359 1.00 87.19 158 MET A C 1
ATOM 1189 O O . MET A 1 158 ? 9.483 -7.441 -0.597 1.00 87.19 158 MET A O 1
ATOM 1193 N N . TYR A 1 159 ? 9.883 -9.167 -1.977 1.00 91.12 159 TYR A N 1
ATOM 1194 C CA . TYR A 1 159 ? 8.556 -9.761 -1.827 1.00 91.12 159 TYR A CA 1
ATOM 1195 C C . TYR A 1 159 ? 8.226 -10.117 -0.368 1.00 91.12 159 TYR A C 1
ATOM 1197 O O . TYR A 1 159 ? 7.159 -9.745 0.126 1.00 91.12 159 TYR A O 1
ATOM 1205 N N . ILE A 1 160 ? 9.141 -10.780 0.350 1.00 91.88 160 ILE A N 1
ATOM 1206 C CA . ILE A 1 160 ? 8.935 -11.160 1.758 1.00 91.88 160 ILE A CA 1
ATOM 1207 C C . ILE A 1 160 ? 8.735 -9.919 2.635 1.00 91.88 160 ILE A C 1
ATOM 1209 O O . ILE A 1 160 ? 7.815 -9.892 3.459 1.00 91.88 160 ILE A O 1
ATOM 1213 N N . ILE A 1 161 ? 9.559 -8.883 2.450 1.00 90.62 161 ILE A N 1
ATOM 1214 C CA . ILE A 1 161 ? 9.449 -7.626 3.203 1.00 90.62 161 ILE A CA 1
ATOM 1215 C C . ILE A 1 161 ? 8.101 -6.955 2.915 1.00 90.62 161 ILE A C 1
ATOM 1217 O O . ILE A 1 161 ? 7.378 -6.612 3.854 1.00 90.62 161 ILE A O 1
ATOM 1221 N N . SER A 1 16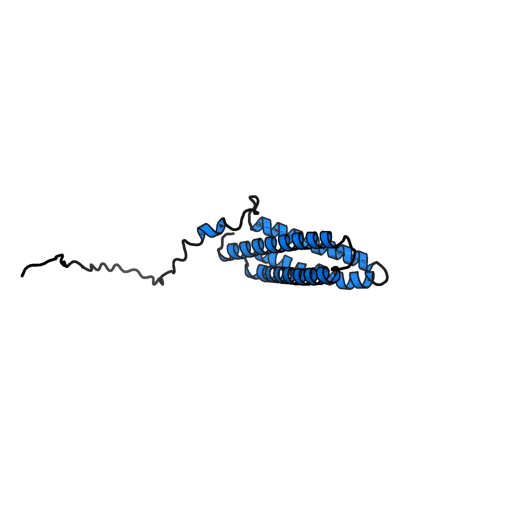2 ? 7.716 -6.830 1.641 1.00 90.12 162 SER A N 1
ATOM 1222 C CA . SER A 1 162 ? 6.437 -6.233 1.242 1.00 90.12 162 SER A CA 1
ATOM 1223 C C . SER A 1 162 ? 5.239 -7.002 1.804 1.00 90.12 162 SER A C 1
ATOM 1225 O O . SER A 1 162 ? 4.342 -6.392 2.383 1.00 90.12 162 SER A O 1
ATOM 1227 N N . MET A 1 163 ? 5.226 -8.336 1.713 1.00 92.88 163 MET A N 1
ATOM 1228 C CA . MET A 1 163 ? 4.129 -9.156 2.243 1.00 92.88 163 MET A CA 1
ATOM 1229 C C . MET A 1 163 ? 4.031 -9.096 3.762 1.00 92.88 163 MET A C 1
ATOM 1231 O O . MET A 1 163 ? 2.930 -9.022 4.316 1.00 92.88 163 MET A O 1
ATOM 1235 N N . THR A 1 164 ? 5.175 -9.082 4.446 1.00 91.31 164 THR A N 1
ATOM 1236 C CA . THR A 1 164 ? 5.221 -8.923 5.902 1.00 91.31 164 THR A CA 1
ATOM 1237 C C . THR A 1 164 ? 4.651 -7.566 6.305 1.00 91.31 164 THR A C 1
ATOM 1239 O O . THR A 1 164 ? 3.810 -7.499 7.206 1.00 91.31 164 THR A O 1
ATOM 1242 N N . TYR A 1 165 ? 5.032 -6.501 5.593 1.00 90.94 165 TYR A N 1
ATOM 1243 C CA . TYR A 1 165 ? 4.497 -5.162 5.809 1.00 90.94 165 TYR A CA 1
ATOM 1244 C C . TYR A 1 165 ? 2.982 -5.100 5.567 1.00 90.94 165 TYR A C 1
ATOM 1246 O O . TYR A 1 165 ? 2.251 -4.679 6.464 1.00 90.94 165 TYR A O 1
ATOM 1254 N N . TYR A 1 166 ? 2.486 -5.577 4.418 1.00 91.19 166 TYR A N 1
ATOM 1255 C CA . TYR A 1 166 ? 1.050 -5.568 4.108 1.00 91.19 166 TYR A CA 1
ATOM 1256 C C . TYR A 1 166 ? 0.238 -6.350 5.138 1.00 91.19 166 TYR A C 1
ATOM 1258 O O . TYR A 1 166 ? -0.732 -5.829 5.689 1.00 91.19 166 TYR A O 1
ATOM 1266 N N . SER A 1 167 ? 0.664 -7.574 5.453 1.00 92.56 167 SER A N 1
ATOM 1267 C CA . SER A 1 167 ? 0.020 -8.423 6.458 1.00 92.56 167 SER A CA 1
ATOM 1268 C C . SER A 1 167 ? -0.054 -7.722 7.815 1.00 92.56 167 SER A C 1
ATOM 1270 O O . SER A 1 167 ? -1.101 -7.718 8.467 1.00 92.56 167 SER A O 1
ATOM 1272 N N . HIS A 1 168 ? 1.032 -7.071 8.233 1.00 91.38 168 HIS A N 1
ATOM 1273 C CA . HIS A 1 168 ? 1.071 -6.354 9.498 1.00 91.38 168 HIS A CA 1
ATOM 1274 C C . HIS A 1 168 ? 0.183 -5.097 9.494 1.00 91.38 168 HIS A C 1
ATOM 1276 O O . HIS A 1 168 ? -0.623 -4.924 10.411 1.00 91.38 168 HIS A O 1
ATOM 1282 N N . ALA A 1 169 ? 0.256 -4.264 8.454 1.00 91.00 169 ALA A N 1
ATOM 1283 C CA . ALA A 1 169 ? -0.558 -3.055 8.333 1.00 91.00 169 ALA A CA 1
ATOM 1284 C C . ALA A 1 169 ? -2.065 -3.371 8.288 1.00 91.00 169 ALA A C 1
ATOM 1286 O O . ALA A 1 169 ? -2.849 -2.746 9.006 1.00 91.00 169 ALA A O 1
ATOM 1287 N N . ILE A 1 170 ? -2.472 -4.395 7.525 1.00 93.62 170 ILE A N 1
ATOM 1288 C CA . ILE A 1 170 ? -3.865 -4.868 7.453 1.00 93.62 170 ILE A CA 1
ATOM 1289 C C . ILE A 1 170 ? -4.360 -5.300 8.836 1.00 93.62 170 ILE A C 1
ATOM 1291 O O . ILE A 1 170 ? -5.445 -4.896 9.256 1.00 93.62 170 ILE A O 1
ATOM 1295 N N . ARG A 1 171 ? -3.563 -6.079 9.582 1.00 91.00 171 ARG A N 1
ATOM 1296 C CA . ARG A 1 171 ? -3.926 -6.510 10.943 1.00 91.00 171 ARG A CA 1
ATOM 1297 C C . ARG A 1 171 ? -4.131 -5.326 11.883 1.00 91.00 171 ARG A C 1
ATOM 1299 O O . ARG A 1 171 ? -5.105 -5.323 12.631 1.00 91.00 171 ARG A O 1
ATOM 1306 N N . VAL A 1 172 ? -3.247 -4.328 11.846 1.00 90.44 172 VAL A N 1
ATOM 1307 C CA . VAL A 1 172 ? -3.363 -3.127 12.690 1.00 90.44 172 VAL A CA 1
ATOM 1308 C C . VAL A 1 172 ? -4.623 -2.329 12.336 1.00 90.44 172 VAL A C 1
ATOM 1310 O O . VAL A 1 172 ? -5.375 -1.942 13.230 1.00 90.44 172 VAL A O 1
ATOM 1313 N N . LEU A 1 173 ? -4.909 -2.131 11.047 1.00 91.00 173 LEU A N 1
ATOM 1314 C CA . LEU A 1 173 ? -6.103 -1.404 10.603 1.00 91.00 173 LEU A CA 1
ATOM 1315 C C . LEU A 1 173 ? -7.404 -2.151 10.934 1.00 91.00 173 LEU A C 1
ATOM 1317 O O . LEU A 1 173 ? -8.366 -1.532 11.392 1.00 91.00 173 LEU A O 1
ATOM 1321 N N . LEU A 1 174 ? -7.431 -3.479 10.775 1.00 91.81 174 LEU A N 1
ATOM 1322 C CA . LEU A 1 174 ? -8.556 -4.318 11.203 1.00 91.81 174 LEU A CA 1
ATOM 1323 C C . LEU A 1 174 ? -8.761 -4.248 12.717 1.00 91.81 174 LEU A C 1
ATOM 1325 O O . LEU A 1 174 ? -9.899 -4.147 13.174 1.00 91.81 174 LEU A O 1
ATOM 1329 N N . ARG A 1 175 ? -7.670 -4.258 13.492 1.00 88.56 175 ARG A N 1
ATOM 1330 C CA . ARG A 1 175 ? -7.727 -4.125 14.948 1.00 88.56 175 ARG A CA 1
ATOM 1331 C C . ARG A 1 175 ? -8.355 -2.800 15.358 1.00 88.56 175 ARG A C 1
ATOM 1333 O O . ARG A 1 175 ? -9.287 -2.809 16.149 1.00 88.56 175 ARG A O 1
ATOM 1340 N N . ILE A 1 176 ? -7.914 -1.689 14.774 1.00 89.25 176 ILE A N 1
ATOM 1341 C CA . ILE A 1 176 ? -8.512 -0.380 15.061 1.00 89.25 176 ILE A CA 1
ATOM 1342 C C . ILE A 1 176 ? -9.969 -0.340 14.649 1.00 89.25 176 ILE A C 1
ATOM 1344 O O . ILE A 1 176 ? -10.786 0.192 15.387 1.00 89.25 176 ILE A O 1
ATOM 1348 N N . ARG A 1 177 ? -10.324 -0.902 13.492 1.00 89.62 177 ARG A N 1
ATOM 1349 C CA . ARG A 1 177 ? -11.725 -0.955 13.079 1.00 89.62 177 ARG A CA 1
ATOM 1350 C C . ARG A 1 177 ? -12.584 -1.673 14.123 1.00 89.62 177 ARG A C 1
ATOM 1352 O O . ARG A 1 177 ? -13.677 -1.198 14.414 1.00 89.62 177 ARG A O 1
ATOM 1359 N N . LEU A 1 178 ? -12.098 -2.785 14.678 1.00 88.81 178 LEU A N 1
ATOM 1360 C CA . LEU A 1 178 ? -12.773 -3.493 15.769 1.00 88.81 178 LEU A CA 1
ATOM 1361 C C . LEU A 1 178 ? -12.845 -2.637 17.038 1.00 88.81 178 LEU A C 1
ATOM 1363 O O . LEU A 1 178 ? -13.930 -2.473 17.582 1.00 88.81 178 LEU A O 1
ATOM 1367 N N . ASP A 1 179 ? -11.735 -2.031 17.460 1.00 85.88 179 ASP A N 1
ATOM 1368 C CA . ASP A 1 179 ? -11.699 -1.175 18.653 1.00 85.88 179 ASP A CA 1
ATOM 1369 C C . ASP A 1 179 ? -12.669 0.029 18.516 1.00 85.88 179 ASP A C 1
ATOM 1371 O O . ASP A 1 179 ? -13.377 0.371 19.463 1.00 85.88 179 ASP A O 1
ATOM 1375 N N . LEU A 1 180 ? -12.790 0.613 17.315 1.00 86.31 180 LEU A N 1
ATOM 1376 C CA . LEU A 1 180 ? -13.750 1.677 16.990 1.00 86.31 180 LEU A CA 1
ATOM 1377 C C . LEU A 1 180 ? -15.212 1.203 17.018 1.00 86.31 180 LEU A C 1
ATOM 1379 O O . LEU A 1 180 ? -16.078 1.956 17.454 1.00 86.31 180 LEU A O 1
ATOM 1383 N N . LEU A 1 181 ? -15.499 -0.017 16.551 1.00 87.06 181 LEU A N 1
ATOM 1384 C CA . LEU A 1 181 ? -16.842 -0.611 16.629 1.00 87.06 181 LEU A CA 1
ATOM 1385 C C . LEU A 1 181 ? -17.246 -0.917 18.076 1.00 87.06 181 LEU A C 1
ATOM 1387 O O . LEU A 1 181 ? -18.415 -0.801 18.423 1.00 87.06 181 LEU A O 1
ATOM 1391 N N . GLU A 1 182 ? -16.278 -1.284 18.913 1.00 83.75 182 GLU A N 1
ATOM 1392 C CA . GLU A 1 182 ? -16.476 -1.585 20.334 1.00 83.75 182 GLU A CA 1
ATOM 1393 C C . GLU A 1 182 ? -16.479 -0.328 21.225 1.00 83.75 182 GLU A C 1
ATOM 1395 O O . GLU A 1 182 ? -16.639 -0.444 22.439 1.00 83.75 182 GLU A O 1
ATOM 1400 N N . GLY A 1 183 ? -16.270 0.870 20.661 1.00 75.69 183 GLY A N 1
ATOM 1401 C CA . GLY A 1 183 ? -16.179 2.123 21.422 1.00 75.69 183 GLY A CA 1
ATOM 1402 C C . GLY A 1 183 ? -14.948 2.216 22.335 1.00 75.69 183 GLY A C 1
ATOM 1403 O O . GLY A 1 183 ? -14.877 3.095 23.192 1.00 75.69 183 GLY A O 1
ATOM 1404 N N . ARG A 1 184 ? -13.965 1.325 22.165 1.00 63.97 184 ARG A N 1
ATOM 1405 C CA . ARG A 1 184 ? -12.716 1.288 22.937 1.00 63.97 184 ARG A CA 1
ATOM 1406 C C . ARG A 1 184 ? -11.700 2.193 22.258 1.00 63.97 184 ARG A C 1
ATOM 1408 O O . ARG A 1 184 ? -10.901 1.757 21.434 1.00 63.97 184 ARG A O 1
ATOM 1415 N N . SER A 1 185 ? -11.797 3.484 22.548 1.00 56.66 185 SER A N 1
ATOM 1416 C CA . SER A 1 185 ? -11.048 4.539 21.868 1.00 56.66 185 SER A CA 1
ATOM 1417 C C . SER A 1 185 ? -10.045 5.201 22.801 1.00 56.66 185 SER A C 1
ATOM 1419 O O . SER A 1 185 ? -10.501 5.720 23.835 1.00 56.66 185 SER A O 1
#

Solvent-accessible surface area (backbone atoms only — not comparable to full-atom values): 11037 Å² total; per-residue (Å²): 133,89,82,89,78,89,87,79,82,91,76,89,85,80,82,78,90,75,88,73,89,73,92,76,90,76,94,73,77,86,77,81,81,78,80,76,78,59,79,68,66,73,66,79,80,55,91,75,48,81,92,53,55,62,69,60,53,39,53,50,50,46,48,52,53,50,50,50,27,50,53,44,28,52,53,14,52,56,29,40,73,40,71,73,71,40,23,56,51,10,63,57,38,30,60,59,27,50,60,58,48,65,36,45,52,38,25,53,52,12,64,76,67,60,36,48,72,39,37,46,63,36,48,53,49,48,52,51,50,53,53,50,52,49,53,52,48,56,52,48,52,59,68,44,61,89,49,99,54,90,52,58,65,58,53,50,52,52,50,53,54,50,50,53,48,47,57,50,50,46,50,42,50,52,49,45,33,50,30,40,72,69,67,62,123

Sequence (185 aa):
MAGKQATMKSMEEASPLNEKVNEKGGHELPGFDFQPRLQHRGKFLSPFLCGTTPKKMACIHLGVMALFSLSMLILCIVAATGGDVLFYVGLIGAPIALFPLPFVAAAIFGIQRNRPNLTLPLIVLLCFLAISSTAMFAFGIVMLWGADTNFQPAFAVMYIISMTYYSHAIRVLLRIRLDLLEGRS

Nearest PDB structures (foldseek):
  8zgt-assembly1_B  TM=5.512E-01  e=9.495E+00  Rattus norvegicus

Organism: NCBI:txid1538716